Protein AF-A0A0A1VMF7-F1 (afdb_monomer_lite)

Foldseek 3Di:
DDDDDDDDDDDPPPPDPPPDDPDDPPPDPPDDVVVVVLVVLLVLLVVLLVVLLVLLQVLLVVLLVVLLVVLVVVQVVCDPPVPPDFAQQLVVCLVVLCVRPVVVSQVSLVVSLVSVVVSCVVVVVPPPDQRHDDCPLSNCLSVLSGPPGSHPVCSVVSSVSSCCQRPNPPHDSVVRSVVSVVSSVVSSVSVVVD

Sequence (194 aa):
MEILGVSGSLLRGNQQPRSAAPAEPAVEPLLKPERLAYLAFQRTVLDWRDNAHAEILSAMVTLHREFTRYIDYQLDDMGVFSGWFADPADEVLAPEFAQQIQAPMSACLRRQEAALKAIAEKEASGQENLVHFRTVELATGCACLTGLDFKPSAHKAMIEKLHAKLLGTNGIAPDLCNQATHLANQMIQERHAC

pLDDT: mean 84.03, std 18.28, range [35.25, 98.56]

Structure (mmCIF, N/CA/C/O backbone):
data_AF-A0A0A1VMF7-F1
#
_entry.id   AF-A0A0A1VMF7-F1
#
loop_
_atom_site.group_PDB
_atom_site.id
_atom_site.type_symbol
_atom_site.label_atom_id
_atom_site.label_alt_id
_atom_site.label_comp_id
_atom_site.label_asym_id
_atom_site.label_entity_id
_atom_site.label_seq_id
_atom_site.pdbx_PDB_ins_code
_atom_site.Cartn_x
_atom_site.Cartn_y
_atom_site.Cartn_z
_atom_site.occupancy
_atom_site.B_iso_or_equiv
_atom_site.auth_seq_id
_atom_site.auth_comp_id
_atom_site.auth_asym_id
_atom_site.auth_atom_id
_atom_site.pdbx_PDB_model_num
ATOM 1 N N . MET A 1 1 ? 72.901 -6.473 -85.251 1.00 40.09 1 MET A N 1
ATOM 2 C CA . MET A 1 1 ? 71.846 -5.939 -84.368 1.00 40.09 1 MET A CA 1
ATOM 3 C C . MET A 1 1 ? 70.874 -5.187 -85.270 1.00 40.09 1 MET A C 1
ATOM 5 O O . MET A 1 1 ? 71.174 -4.059 -85.620 1.00 40.09 1 MET A O 1
ATOM 9 N N . GLU A 1 2 ? 69.910 -5.827 -85.949 1.00 36.16 2 GLU A N 1
ATOM 10 C CA . GLU A 1 2 ? 68.679 -6.452 -85.396 1.00 36.16 2 GLU A CA 1
ATOM 11 C C . GLU A 1 2 ? 67.966 -5.455 -84.449 1.00 36.16 2 GLU A C 1
ATOM 13 O O . GLU A 1 2 ? 68.596 -5.010 -83.499 1.00 36.16 2 GLU A O 1
ATOM 18 N N . ILE A 1 3 ? 66.715 -4.998 -84.632 1.00 40.19 3 ILE A N 1
ATOM 19 C CA . ILE A 1 3 ? 65.507 -5.608 -85.222 1.00 40.19 3 ILE A CA 1
ATOM 20 C C . ILE A 1 3 ? 64.536 -4.521 -85.762 1.00 40.19 3 ILE A C 1
ATOM 22 O O . ILE A 1 3 ? 64.408 -3.441 -85.189 1.00 40.19 3 ILE A O 1
ATOM 26 N N . LEU A 1 4 ? 63.822 -4.868 -86.842 1.00 40.81 4 LEU A N 1
ATOM 27 C CA . LEU A 1 4 ? 62.606 -4.247 -87.399 1.00 40.81 4 LEU A CA 1
ATOM 28 C C . LEU A 1 4 ? 61.423 -4.221 -86.406 1.00 40.81 4 LEU A C 1
ATOM 30 O O . LEU A 1 4 ? 61.021 -5.265 -85.908 1.00 40.81 4 LEU A O 1
ATOM 34 N N . GLY A 1 5 ? 60.766 -3.073 -86.220 1.00 35.25 5 GLY A N 1
ATOM 35 C CA . GLY A 1 5 ? 59.505 -2.965 -85.469 1.00 35.25 5 GLY A CA 1
ATOM 36 C C . GLY A 1 5 ? 58.337 -2.548 -86.359 1.00 35.25 5 GLY A C 1
ATOM 37 O O . GLY A 1 5 ? 58.067 -1.363 -86.512 1.00 35.25 5 GLY A O 1
ATOM 38 N N . VAL A 1 6 ? 57.683 -3.535 -86.967 1.00 40.38 6 VAL A N 1
ATOM 39 C CA . VAL A 1 6 ? 56.523 -3.441 -87.867 1.00 40.38 6 VAL A CA 1
ATOM 40 C C . VAL A 1 6 ? 55.248 -3.003 -87.131 1.00 40.38 6 VAL A C 1
ATOM 42 O O . VAL A 1 6 ? 54.943 -3.496 -86.047 1.00 40.38 6 VAL A O 1
ATOM 45 N N . SER A 1 7 ? 54.470 -2.130 -87.781 1.00 43.44 7 SER A N 1
ATOM 46 C CA . SER A 1 7 ? 53.063 -1.836 -87.481 1.00 43.44 7 SER A CA 1
ATOM 47 C C . SER A 1 7 ? 52.218 -3.113 -87.422 1.00 43.44 7 SER A C 1
ATOM 49 O O . SER A 1 7 ? 52.063 -3.805 -88.426 1.00 43.44 7 SER A O 1
ATOM 51 N N . GLY A 1 8 ? 51.615 -3.383 -86.264 1.00 39.62 8 GLY A N 1
ATOM 52 C CA . GLY A 1 8 ? 50.655 -4.463 -86.049 1.00 39.62 8 GLY A CA 1
ATOM 53 C C . GLY A 1 8 ? 49.330 -3.909 -85.537 1.00 39.62 8 GLY A C 1
ATOM 54 O O . GLY A 1 8 ? 49.233 -3.424 -84.415 1.00 39.62 8 GLY A O 1
ATOM 55 N N . SER A 1 9 ? 48.330 -3.958 -86.408 1.00 40.28 9 SER A N 1
ATOM 56 C CA . SER A 1 9 ? 46.958 -3.505 -86.212 1.00 40.28 9 SER A CA 1
ATOM 57 C C . SER A 1 9 ? 46.190 -4.336 -85.171 1.00 40.28 9 SER A C 1
ATOM 59 O O . SER A 1 9 ? 46.319 -5.555 -85.121 1.00 40.28 9 SER A O 1
ATOM 61 N N . LEU A 1 10 ? 45.361 -3.637 -84.390 1.00 44.44 10 LEU A N 1
ATOM 62 C CA . LEU A 1 10 ? 44.035 -4.023 -83.885 1.00 44.44 10 LEU A CA 1
ATOM 63 C C . LEU A 1 10 ? 43.750 -5.518 -83.640 1.00 44.44 10 LEU A C 1
ATOM 65 O O . LEU A 1 10 ? 43.286 -6.220 -84.532 1.00 44.44 10 LEU A O 1
ATOM 69 N N . LEU A 1 11 ? 43.762 -5.918 -82.366 1.00 45.31 11 LEU A N 1
ATOM 70 C CA . LEU A 1 11 ? 42.755 -6.840 -81.830 1.00 45.31 11 LEU A CA 1
ATOM 71 C C . LEU A 1 11 ? 42.215 -6.273 -80.515 1.00 45.31 11 LEU A C 1
ATOM 73 O O . LEU A 1 11 ? 42.683 -6.557 -79.415 1.00 45.31 11 LEU A O 1
ATOM 77 N N . ARG A 1 12 ? 41.204 -5.414 -80.672 1.00 41.06 12 ARG A N 1
ATOM 78 C CA . ARG A 1 12 ? 40.280 -4.986 -79.623 1.00 41.06 12 ARG A CA 1
ATOM 79 C C . ARG A 1 12 ? 39.536 -6.237 -79.147 1.00 41.06 12 ARG A C 1
ATOM 81 O O . ARG A 1 12 ? 38.562 -6.655 -79.765 1.00 41.06 12 ARG A O 1
ATOM 88 N N . GLY A 1 13 ? 40.028 -6.858 -78.079 1.00 39.97 13 GLY A N 1
ATOM 89 C CA . GLY A 1 13 ? 39.280 -7.880 -77.360 1.00 39.97 13 GLY A CA 1
ATOM 90 C C . GLY A 1 13 ? 37.973 -7.266 -76.866 1.00 39.97 13 GLY A C 1
ATOM 91 O O . GLY A 1 13 ? 37.990 -6.343 -76.055 1.00 39.97 13 GLY A O 1
ATOM 92 N N . ASN A 1 14 ? 36.851 -7.750 -77.396 1.00 46.00 14 ASN A N 1
ATOM 93 C CA . ASN A 1 14 ? 35.511 -7.468 -76.896 1.00 46.00 14 ASN A CA 1
ATOM 94 C C . ASN A 1 14 ? 35.423 -7.937 -75.433 1.00 46.00 14 ASN A C 1
ATOM 96 O O . ASN A 1 14 ? 35.085 -9.086 -75.158 1.00 46.00 14 ASN A O 1
ATOM 100 N N . GLN A 1 15 ? 35.717 -7.051 -74.481 1.00 45.44 15 GLN A N 1
ATOM 101 C CA . GLN A 1 15 ? 35.205 -7.194 -73.123 1.00 45.44 15 GLN A CA 1
ATOM 102 C C . GLN A 1 15 ? 33.727 -6.823 -73.161 1.00 45.44 15 GLN A C 1
ATOM 104 O O . GLN A 1 15 ? 33.337 -5.662 -73.073 1.00 45.44 15 GLN A O 1
ATOM 109 N N . GLN A 1 16 ? 32.906 -7.849 -73.349 1.00 45.38 16 GLN A N 1
ATOM 110 C CA . GLN A 1 16 ? 31.484 -7.805 -73.050 1.00 45.38 16 GLN A CA 1
ATOM 111 C C . GLN A 1 16 ? 31.330 -7.291 -71.607 1.00 45.38 16 GLN A C 1
ATOM 113 O O . GLN A 1 16 ? 31.970 -7.858 -70.712 1.00 45.38 16 GLN A O 1
ATOM 118 N N . PRO A 1 17 ? 30.541 -6.235 -71.338 1.00 47.72 17 PRO A N 1
ATOM 119 C CA . PRO A 1 17 ? 30.284 -5.835 -69.966 1.00 47.72 17 PRO A CA 1
ATOM 120 C C . PRO A 1 17 ? 29.584 -7.013 -69.292 1.00 47.72 17 PRO A C 1
ATOM 122 O O . PRO A 1 17 ? 28.485 -7.403 -69.690 1.00 47.72 17 PRO A O 1
ATOM 125 N N . ARG A 1 18 ? 30.245 -7.633 -68.306 1.00 48.88 18 ARG A N 1
ATOM 126 C CA . ARG A 1 18 ? 29.572 -8.558 -67.395 1.00 48.88 18 ARG A CA 1
ATOM 127 C C . ARG A 1 18 ? 28.437 -7.759 -66.774 1.00 48.88 18 ARG A C 1
ATOM 129 O O . ARG A 1 18 ? 28.689 -6.836 -66.005 1.00 48.88 18 ARG A O 1
ATOM 136 N N . SER A 1 19 ? 27.213 -8.073 -67.189 1.00 49.56 19 SER A N 1
ATOM 137 C CA . SER A 1 19 ? 26.000 -7.566 -66.567 1.00 49.56 19 SER A CA 1
ATOM 138 C C . SER A 1 19 ? 26.151 -7.803 -65.068 1.00 49.56 19 SER A C 1
ATOM 140 O O . SER A 1 19 ? 26.350 -8.944 -64.644 1.00 49.56 19 SER A O 1
ATOM 142 N N . ALA A 1 20 ? 26.198 -6.718 -64.291 1.00 59.03 20 ALA A N 1
ATOM 143 C CA . ALA A 1 20 ? 26.171 -6.808 -62.844 1.00 59.03 20 ALA A CA 1
ATOM 144 C C . ALA A 1 20 ? 24.922 -7.616 -62.491 1.00 59.03 20 ALA A C 1
ATOM 146 O O . ALA A 1 20 ? 23.820 -7.249 -62.904 1.00 59.03 20 ALA A O 1
ATOM 147 N N . ALA A 1 21 ? 25.109 -8.748 -61.809 1.00 59.25 21 ALA A N 1
ATOM 148 C CA . ALA A 1 21 ? 23.990 -9.512 -61.286 1.00 59.25 21 ALA A CA 1
ATOM 149 C C . ALA A 1 21 ? 23.069 -8.542 -60.525 1.00 59.25 21 ALA A C 1
ATOM 151 O O . ALA A 1 21 ? 23.594 -7.665 -59.826 1.00 59.25 21 ALA A O 1
ATOM 152 N N . PRO A 1 22 ? 21.737 -8.633 -60.688 1.00 54.62 22 PRO A N 1
ATOM 153 C CA . PRO A 1 22 ? 20.831 -7.788 -59.929 1.00 54.62 22 PRO A CA 1
ATOM 154 C C . PRO A 1 22 ? 21.169 -7.983 -58.454 1.00 54.62 22 PRO A C 1
ATOM 156 O O . PRO A 1 22 ? 21.178 -9.115 -57.973 1.00 54.62 22 PRO A O 1
ATOM 159 N N . ALA A 1 23 ? 21.540 -6.893 -57.778 1.00 66.06 23 ALA A N 1
ATOM 160 C CA . ALA A 1 23 ? 21.779 -6.922 -56.346 1.00 66.06 23 ALA A CA 1
ATOM 161 C C . ALA A 1 23 ? 20.522 -7.514 -55.705 1.00 66.06 23 ALA A C 1
ATOM 163 O O . ALA A 1 23 ? 19.430 -6.971 -55.898 1.00 66.06 23 ALA A O 1
ATOM 164 N N . GLU A 1 24 ? 20.661 -8.655 -55.025 1.00 64.62 24 GLU A N 1
ATOM 165 C CA . GLU A 1 24 ? 19.562 -9.203 -54.238 1.00 64.62 24 GLU A CA 1
ATOM 166 C C . GLU A 1 24 ? 19.040 -8.077 -53.336 1.00 64.62 24 GLU A C 1
ATOM 168 O O . GLU A 1 24 ? 19.853 -7.362 -52.733 1.00 64.62 24 GLU A O 1
ATOM 173 N N . PRO A 1 25 ? 17.715 -7.846 -53.282 1.00 66.00 25 PRO A N 1
ATOM 174 C CA . PRO A 1 25 ? 17.177 -6.821 -52.408 1.00 66.00 25 PRO A CA 1
ATOM 175 C C . PRO A 1 25 ? 17.639 -7.150 -50.993 1.00 66.00 25 PRO A C 1
ATOM 177 O O . PRO A 1 25 ? 17.453 -8.274 -50.526 1.00 66.00 25 PRO A O 1
ATOM 180 N N . ALA A 1 26 ? 18.288 -6.183 -50.341 1.00 66.19 26 ALA A N 1
ATOM 181 C CA . ALA A 1 26 ? 18.736 -6.337 -48.968 1.00 66.19 26 ALA A CA 1
ATOM 182 C C . ALA A 1 26 ? 17.547 -6.827 -48.133 1.00 66.19 26 ALA A C 1
ATOM 184 O O . ALA A 1 26 ? 16.523 -6.148 -48.047 1.00 66.19 26 ALA A O 1
ATOM 185 N N . VAL A 1 27 ? 17.662 -8.037 -47.584 1.00 72.38 27 VAL A N 1
ATOM 186 C CA . VAL A 1 27 ? 16.613 -8.624 -46.753 1.00 72.38 27 VAL A CA 1
ATOM 187 C C . VAL A 1 27 ? 16.500 -7.746 -45.516 1.00 72.38 27 VAL A C 1
ATOM 189 O O . VAL A 1 27 ? 17.436 -7.682 -44.716 1.00 72.38 27 VAL A O 1
ATOM 192 N N . GLU A 1 28 ? 15.381 -7.032 -45.375 1.00 65.69 28 GLU A N 1
ATOM 193 C CA . GLU A 1 28 ? 15.119 -6.276 -44.155 1.00 65.69 28 GLU A CA 1
ATOM 194 C C . GLU A 1 28 ? 15.204 -7.236 -42.958 1.00 65.69 28 GLU A C 1
ATOM 196 O O . GLU A 1 28 ? 14.586 -8.308 -42.982 1.00 65.69 28 GLU A O 1
ATOM 201 N N . PRO A 1 29 ? 15.962 -6.887 -41.904 1.00 67.38 29 PRO A N 1
ATOM 202 C CA . PRO A 1 29 ? 16.006 -7.710 -40.712 1.00 67.38 29 PRO A CA 1
ATOM 203 C C . PRO A 1 29 ? 14.587 -7.859 -40.154 1.00 67.38 29 PRO A C 1
ATOM 205 O O . PRO A 1 29 ? 13.940 -6.872 -39.804 1.00 67.38 29 PRO A O 1
ATOM 208 N N . LEU A 1 30 ? 14.122 -9.107 -40.026 1.00 67.75 30 LEU A N 1
ATOM 209 C CA . LEU A 1 30 ? 12.803 -9.455 -39.475 1.00 67.75 30 LEU A CA 1
ATOM 210 C C . LEU A 1 30 ? 12.563 -8.862 -38.071 1.00 67.75 30 LEU A C 1
ATOM 212 O O . LEU A 1 30 ? 11.419 -8.681 -37.656 1.00 67.75 30 LEU A O 1
ATOM 216 N N . LEU A 1 31 ? 13.638 -8.545 -37.340 1.00 72.38 31 LEU A N 1
ATOM 217 C CA . LEU A 1 31 ? 13.607 -7.917 -36.024 1.00 72.38 31 LEU A CA 1
ATOM 218 C C . LEU A 1 31 ? 14.506 -6.680 -36.005 1.00 72.38 31 LEU A C 1
ATOM 220 O O . LEU A 1 31 ? 15.727 -6.776 -36.113 1.00 72.38 31 LEU A O 1
ATOM 224 N N . LYS A 1 32 ? 13.887 -5.511 -35.821 1.00 82.81 32 LYS A N 1
ATOM 225 C CA . LYS A 1 32 ? 14.593 -4.241 -35.618 1.00 82.81 32 LYS A CA 1
ATOM 226 C C . LYS A 1 32 ? 15.136 -4.193 -34.178 1.00 82.81 32 LYS A C 1
ATOM 228 O O . LYS A 1 32 ? 14.334 -4.364 -33.256 1.00 82.81 32 LYS A O 1
ATOM 233 N N . PRO A 1 33 ? 16.442 -3.946 -33.952 1.00 83.56 33 PRO A N 1
ATOM 234 C CA . PRO A 1 33 ? 17.034 -3.884 -32.609 1.00 83.56 33 PRO A CA 1
ATOM 235 C C . PRO A 1 33 ? 16.310 -2.929 -31.650 1.00 83.56 33 PRO A C 1
ATOM 237 O O . PRO A 1 33 ? 16.113 -3.253 -30.484 1.00 83.56 33 PRO A O 1
ATOM 240 N N . GLU A 1 34 ? 15.825 -1.798 -32.160 1.00 83.56 34 GLU A N 1
ATOM 241 C CA . GLU A 1 34 ? 15.050 -0.805 -31.403 1.00 83.56 34 GLU A CA 1
ATOM 242 C C . GLU A 1 34 ? 13.751 -1.388 -30.830 1.00 83.56 34 GLU A C 1
ATOM 244 O O . GLU A 1 34 ? 13.398 -1.145 -29.678 1.00 83.56 34 GLU A O 1
ATOM 249 N N . ARG A 1 35 ? 13.067 -2.242 -31.602 1.00 85.44 35 ARG A N 1
ATOM 250 C CA . ARG A 1 35 ? 11.848 -2.922 -31.152 1.00 85.44 35 ARG A CA 1
ATOM 251 C C . ARG A 1 35 ? 12.150 -3.927 -30.044 1.00 85.44 35 ARG A C 1
ATOM 253 O O . ARG A 1 35 ? 11.350 -4.075 -29.126 1.00 85.44 35 ARG A O 1
ATOM 260 N N . LEU A 1 36 ? 13.290 -4.615 -30.120 1.00 87.81 36 LEU A N 1
ATOM 261 C CA . LEU A 1 36 ? 13.727 -5.534 -29.066 1.00 87.81 36 LEU A CA 1
ATOM 262 C C . LEU A 1 36 ? 14.082 -4.779 -27.779 1.00 87.81 36 LEU A C 1
ATOM 264 O O . LEU A 1 36 ? 13.696 -5.225 -26.702 1.00 87.81 36 LEU A O 1
ATOM 268 N N . ALA A 1 37 ? 14.746 -3.626 -27.890 1.00 87.88 37 ALA A N 1
ATOM 269 C CA . ALA A 1 37 ? 15.049 -2.763 -26.749 1.00 87.88 37 ALA A CA 1
ATOM 270 C C . ALA A 1 37 ? 13.768 -2.250 -26.070 1.00 87.88 37 ALA A C 1
ATOM 272 O O . ALA A 1 37 ? 13.624 -2.378 -24.857 1.00 87.88 37 ALA A O 1
ATOM 273 N N . TYR A 1 38 ? 12.794 -1.772 -26.853 1.00 88.81 38 TYR A N 1
ATOM 274 C CA . TYR A 1 38 ? 11.495 -1.345 -26.329 1.00 88.81 38 TYR A CA 1
ATOM 275 C C . TYR A 1 38 ? 10.751 -2.477 -25.603 1.00 88.81 38 TYR A C 1
ATOM 277 O O . TYR A 1 38 ? 10.237 -2.277 -24.505 1.00 88.81 38 TYR A O 1
ATOM 285 N N . LEU A 1 39 ? 10.720 -3.686 -26.174 1.00 91.62 39 LEU A N 1
ATOM 286 C CA . LEU A 1 39 ? 10.077 -4.839 -25.533 1.00 91.62 39 LEU A CA 1
ATOM 287 C C . LEU A 1 39 ? 10.787 -5.258 -24.236 1.00 91.62 39 LEU A C 1
ATOM 289 O O . LEU A 1 39 ? 10.123 -5.620 -23.265 1.00 91.62 39 LEU A O 1
ATOM 293 N N . ALA A 1 40 ? 12.121 -5.203 -24.199 1.00 91.75 40 ALA A N 1
ATOM 294 C CA . ALA A 1 40 ? 12.897 -5.493 -22.994 1.00 91.75 40 ALA A CA 1
ATOM 295 C C . ALA A 1 40 ? 12.631 -4.461 -21.885 1.00 91.75 40 ALA A C 1
ATOM 297 O O . ALA A 1 40 ? 12.447 -4.831 -20.721 1.00 91.75 40 ALA A O 1
ATOM 298 N N . PHE A 1 41 ? 12.539 -3.183 -22.255 1.00 91.88 41 PHE A N 1
ATOM 299 C CA . PHE A 1 41 ? 12.112 -2.119 -21.357 1.00 91.88 41 PHE A CA 1
ATOM 300 C C . PHE A 1 41 ? 10.703 -2.380 -20.820 1.00 91.88 41 PHE A C 1
ATOM 302 O O . PHE A 1 41 ? 10.525 -2.479 -19.609 1.00 91.88 41 PHE A O 1
ATOM 309 N N . GLN A 1 42 ? 9.721 -2.580 -21.706 1.00 94.31 42 GLN A N 1
ATOM 310 C CA . GLN A 1 42 ? 8.332 -2.834 -21.324 1.00 94.31 42 GLN A CA 1
ATOM 311 C C . GLN A 1 42 ? 8.230 -3.998 -20.337 1.00 94.31 42 GLN A C 1
ATOM 313 O O . GLN A 1 42 ? 7.537 -3.894 -19.328 1.00 94.31 42 GLN A O 1
ATOM 318 N N . ARG A 1 43 ? 8.958 -5.089 -20.593 1.00 95.88 43 ARG A N 1
ATOM 319 C CA . ARG A 1 43 ? 9.020 -6.223 -19.673 1.00 95.88 43 ARG A CA 1
ATOM 320 C C . ARG A 1 43 ? 9.559 -5.822 -18.302 1.00 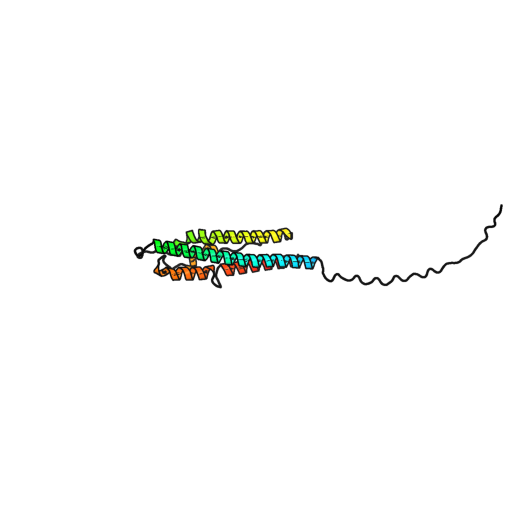95.88 43 ARG A C 1
ATOM 322 O O . ARG A 1 43 ? 8.941 -6.162 -17.306 1.00 95.88 43 ARG A O 1
ATOM 329 N N . THR A 1 44 ? 10.654 -5.070 -18.254 1.00 95.81 44 THR A N 1
ATOM 330 C CA . THR A 1 44 ? 11.254 -4.607 -16.992 1.00 95.81 44 THR A CA 1
ATOM 331 C C . THR A 1 44 ? 10.265 -3.773 -16.169 1.00 95.81 44 THR A C 1
ATOM 333 O O . THR A 1 44 ? 10.166 -3.946 -14.957 1.00 95.81 44 THR A O 1
ATOM 336 N N . VAL A 1 45 ? 9.487 -2.904 -16.822 1.00 95.38 45 VAL A N 1
ATOM 337 C CA . VAL A 1 45 ? 8.453 -2.094 -16.157 1.00 95.38 45 VAL A CA 1
ATOM 338 C C . VAL A 1 45 ? 7.295 -2.950 -15.640 1.00 95.38 45 VAL A C 1
ATOM 340 O O . VAL A 1 45 ? 6.803 -2.728 -14.534 1.00 95.38 45 VAL A O 1
ATOM 343 N N . LEU A 1 46 ? 6.851 -3.938 -16.420 1.00 97.31 46 LEU A N 1
ATOM 344 C CA . LEU A 1 46 ? 5.781 -4.849 -16.007 1.00 97.31 46 LEU A CA 1
ATOM 345 C C . LEU A 1 46 ? 6.222 -5.767 -14.859 1.00 97.31 46 LEU A C 1
ATOM 347 O O . LEU A 1 46 ? 5.464 -5.938 -13.909 1.00 97.31 46 LEU A O 1
ATOM 351 N N . ASP A 1 47 ? 7.455 -6.273 -14.899 1.00 98.19 47 ASP A N 1
ATOM 352 C CA . ASP A 1 47 ? 8.040 -7.063 -13.812 1.00 98.19 47 ASP A CA 1
ATOM 353 C C . ASP A 1 47 ? 8.120 -6.224 -12.519 1.00 98.19 47 ASP A C 1
ATOM 355 O O . ASP A 1 47 ? 7.783 -6.707 -11.435 1.00 98.19 47 ASP A O 1
ATOM 359 N N . TRP A 1 48 ? 8.487 -4.937 -12.621 1.00 97.88 48 TRP A N 1
ATOM 360 C CA . TRP A 1 48 ? 8.425 -4.007 -11.487 1.00 97.88 48 TRP A CA 1
ATOM 361 C C . TRP A 1 48 ? 7.001 -3.843 -10.946 1.00 97.88 48 TRP A C 1
ATOM 363 O O . TRP A 1 48 ? 6.812 -3.908 -9.732 1.00 97.88 48 TRP A O 1
ATOM 373 N N . ARG A 1 49 ? 5.997 -3.655 -11.813 1.00 98.00 49 ARG A N 1
ATOM 374 C CA . ARG A 1 49 ? 4.592 -3.492 -11.399 1.00 98.00 49 ARG A CA 1
ATOM 375 C C . ARG A 1 49 ? 4.116 -4.702 -10.603 1.00 98.00 49 ARG A C 1
ATOM 377 O O . ARG A 1 49 ? 3.511 -4.537 -9.546 1.00 98.00 49 ARG A O 1
ATOM 384 N N . ASP A 1 50 ? 4.391 -5.898 -11.109 1.00 98.50 50 ASP A N 1
ATOM 385 C CA . ASP A 1 50 ? 3.949 -7.143 -10.483 1.00 98.50 50 ASP A CA 1
ATOM 386 C C . ASP A 1 50 ? 4.630 -7.334 -9.119 1.00 98.50 50 ASP A C 1
ATOM 388 O O . ASP A 1 50 ? 3.978 -7.697 -8.136 1.00 98.50 50 ASP A O 1
ATOM 392 N N . ASN A 1 51 ? 5.917 -6.984 -9.018 1.00 98.31 51 ASN A N 1
ATOM 393 C CA . ASN A 1 51 ? 6.623 -6.950 -7.741 1.00 98.31 51 ASN A CA 1
ATOM 394 C C . ASN A 1 51 ? 6.047 -5.897 -6.779 1.00 98.31 51 ASN A C 1
ATOM 396 O O . ASN A 1 51 ? 5.863 -6.177 -5.596 1.00 98.31 51 ASN A O 1
ATOM 400 N N . ALA A 1 52 ? 5.718 -4.700 -7.271 1.00 98.25 52 ALA A N 1
ATOM 401 C CA . ALA A 1 52 ? 5.102 -3.652 -6.466 1.00 98.25 52 ALA A CA 1
ATOM 402 C C . ALA A 1 52 ? 3.737 -4.096 -5.918 1.00 98.25 52 ALA A C 1
ATOM 404 O O . ALA A 1 52 ? 3.470 -3.889 -4.738 1.00 98.25 52 ALA A O 1
ATOM 405 N N . HIS A 1 53 ? 2.899 -4.758 -6.725 1.00 98.56 53 HIS A N 1
ATOM 406 C CA . HIS A 1 53 ? 1.624 -5.329 -6.266 1.00 98.56 53 HIS A CA 1
ATOM 407 C C . HIS A 1 53 ? 1.836 -6.337 -5.140 1.00 98.56 53 HIS A C 1
ATOM 409 O O . HIS A 1 53 ? 1.192 -6.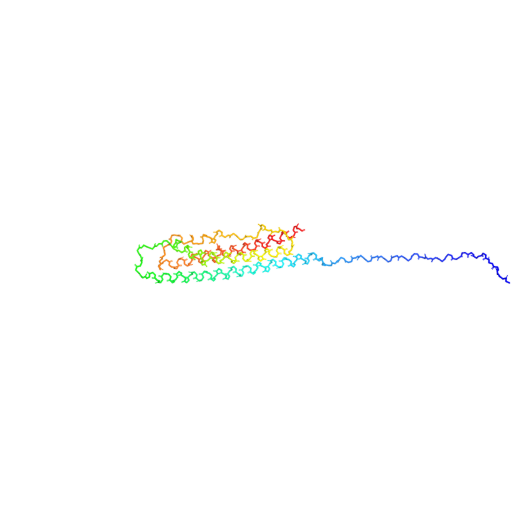237 -4.093 1.00 98.56 53 HIS A O 1
ATOM 415 N N . ALA A 1 54 ? 2.760 -7.281 -5.333 1.00 98.50 54 ALA A N 1
ATOM 416 C CA . ALA A 1 54 ? 3.066 -8.299 -4.336 1.00 98.50 54 ALA A CA 1
ATOM 417 C C . ALA A 1 54 ? 3.555 -7.680 -3.015 1.00 98.50 54 ALA A C 1
ATOM 419 O O . ALA A 1 54 ? 3.040 -8.018 -1.948 1.00 98.50 54 ALA A O 1
ATOM 420 N N . GLU A 1 55 ? 4.499 -6.738 -3.080 1.00 98.38 55 GLU A N 1
ATOM 421 C CA . GLU A 1 55 ? 5.049 -6.045 -1.910 1.00 98.38 55 GLU A CA 1
ATOM 422 C C . GLU A 1 55 ? 3.997 -5.192 -1.190 1.00 98.38 55 GLU A C 1
ATOM 424 O O . GLU A 1 55 ? 3.910 -5.242 0.036 1.00 98.38 55 GLU A O 1
ATOM 429 N N . ILE A 1 56 ? 3.170 -4.438 -1.924 1.00 98.44 56 ILE A N 1
ATOM 430 C CA . ILE A 1 56 ? 2.109 -3.601 -1.345 1.00 98.44 56 ILE A CA 1
ATOM 431 C C . ILE A 1 56 ? 1.088 -4.464 -0.602 1.00 98.44 56 ILE A C 1
ATOM 433 O O . ILE A 1 56 ? 0.764 -4.176 0.552 1.00 98.44 56 ILE A O 1
ATOM 437 N N . LEU A 1 57 ? 0.596 -5.532 -1.237 1.00 98.25 57 LEU A N 1
ATOM 438 C CA . LEU A 1 57 ? -0.394 -6.419 -0.629 1.00 98.25 57 LEU A CA 1
ATOM 439 C C . LEU A 1 57 ? 0.188 -7.159 0.576 1.00 98.25 57 LEU A C 1
ATOM 441 O O . LEU A 1 57 ? -0.425 -7.172 1.642 1.00 98.25 57 LEU A O 1
ATOM 445 N N . SER A 1 58 ? 1.385 -7.731 0.432 1.00 98.31 58 SER A N 1
ATOM 446 C CA . SER A 1 58 ? 2.068 -8.446 1.513 1.00 98.31 58 SER A CA 1
ATOM 447 C C . SER A 1 58 ? 2.330 -7.539 2.719 1.00 98.31 58 SER A C 1
ATOM 449 O O . SER A 1 58 ? 2.024 -7.907 3.861 1.00 98.31 58 SER A O 1
ATOM 451 N N . ALA A 1 59 ? 2.824 -6.320 2.471 1.00 98.19 59 ALA A N 1
ATOM 452 C CA . ALA A 1 59 ? 3.037 -5.326 3.511 1.00 98.19 59 ALA A CA 1
ATOM 453 C C . ALA A 1 59 ? 1.715 -4.971 4.194 1.00 98.19 59 ALA A C 1
ATOM 455 O O . ALA A 1 59 ? 1.610 -5.129 5.406 1.00 98.19 59 ALA A O 1
ATOM 456 N N . MET A 1 60 ? 0.681 -4.575 3.446 1.00 98.25 60 MET A N 1
ATOM 457 C CA . MET A 1 60 ? -0.583 -4.152 4.052 1.00 98.25 60 MET A CA 1
ATOM 458 C C . MET A 1 60 ? -1.250 -5.270 4.863 1.00 98.25 60 MET A C 1
ATOM 460 O O . MET A 1 60 ? -1.751 -5.011 5.954 1.00 98.25 60 MET A O 1
ATOM 464 N N . VAL A 1 61 ? -1.222 -6.519 4.383 1.00 98.38 61 VAL A N 1
ATOM 465 C CA . VAL A 1 61 ? -1.747 -7.677 5.130 1.00 98.38 61 VAL A CA 1
ATOM 466 C C . VAL A 1 61 ? -0.998 -7.865 6.447 1.00 98.38 61 VAL A C 1
ATOM 468 O O . VAL A 1 61 ? -1.623 -8.070 7.490 1.00 98.38 61 VAL A O 1
ATOM 471 N N . THR A 1 62 ? 0.332 -7.771 6.412 1.00 98.38 62 THR A N 1
ATOM 472 C CA . THR A 1 62 ? 1.169 -7.885 7.611 1.00 98.38 62 THR A CA 1
ATOM 473 C C . THR A 1 62 ? 0.851 -6.761 8.592 1.00 98.38 62 THR A C 1
ATOM 475 O O . THR A 1 62 ? 0.533 -7.042 9.744 1.00 98.38 62 THR A O 1
ATOM 478 N N . LEU A 1 63 ? 0.860 -5.508 8.135 1.00 98.12 63 LEU A N 1
ATOM 479 C CA . LEU A 1 63 ? 0.615 -4.337 8.978 1.00 98.12 63 LEU A CA 1
ATOM 480 C C . LEU A 1 63 ? -0.798 -4.353 9.576 1.00 98.12 63 LEU A C 1
ATOM 482 O O . LEU A 1 63 ? -0.949 -4.131 10.772 1.00 98.12 63 LEU A O 1
ATOM 486 N N . HIS A 1 64 ? -1.824 -4.703 8.792 1.00 97.94 64 HIS A N 1
ATOM 487 C CA . HIS A 1 64 ? -3.194 -4.872 9.289 1.00 97.94 64 HIS A CA 1
ATOM 488 C C . HIS A 1 64 ? -3.270 -5.923 10.403 1.00 97.94 64 HIS A C 1
ATOM 490 O O . HIS A 1 64 ? -3.929 -5.707 11.420 1.00 97.94 64 HIS A O 1
ATOM 496 N N . ARG A 1 65 ? -2.591 -7.064 10.231 1.00 98.12 65 ARG A N 1
ATOM 497 C CA . ARG A 1 65 ? -2.568 -8.130 11.237 1.00 98.12 65 ARG A CA 1
ATOM 498 C C . ARG A 1 65 ? -1.868 -7.685 12.519 1.00 98.12 65 ARG A C 1
ATOM 500 O O . ARG A 1 65 ? -2.391 -7.947 13.596 1.00 98.12 65 ARG A O 1
ATOM 507 N N . GLU A 1 66 ? -0.706 -7.042 12.418 1.00 97.62 66 GLU A N 1
ATOM 508 C CA . GLU A 1 66 ? 0.007 -6.551 13.605 1.00 97.62 66 GLU A CA 1
ATOM 509 C C . GLU A 1 66 ? -0.795 -5.459 14.325 1.00 97.62 66 GLU A C 1
ATOM 511 O O . GLU A 1 66 ? -0.926 -5.500 15.545 1.00 97.62 66 GLU A O 1
ATOM 516 N N . PHE A 1 67 ? -1.434 -4.555 13.580 1.00 97.56 67 PHE A N 1
ATOM 517 C CA . PHE A 1 67 ? -2.273 -3.511 14.165 1.00 97.56 67 PHE A CA 1
ATOM 518 C C . PHE A 1 67 ? -3.544 -4.068 14.822 1.00 97.56 67 PHE A C 1
ATOM 520 O O . PHE A 1 67 ? -3.944 -3.611 15.888 1.00 97.56 67 PHE A O 1
ATOM 527 N N . THR A 1 68 ? -4.145 -5.110 14.238 1.00 97.31 68 THR A N 1
ATOM 528 C CA . THR A 1 68 ? -5.263 -5.841 14.862 1.00 97.31 68 THR A CA 1
ATOM 529 C C . THR A 1 68 ? -4.839 -6.431 16.206 1.00 97.31 68 THR A C 1
ATOM 531 O O . THR A 1 68 ? -5.525 -6.224 17.199 1.00 97.31 68 THR A O 1
ATOM 534 N N . ARG A 1 69 ? -3.668 -7.081 16.273 1.00 96.88 69 ARG A N 1
ATOM 535 C CA . ARG A 1 69 ? -3.136 -7.615 17.540 1.00 96.88 69 ARG A CA 1
ATOM 536 C C . ARG A 1 69 ? -2.861 -6.524 18.569 1.00 96.88 69 ARG A C 1
ATOM 538 O O . ARG A 1 69 ? -3.058 -6.754 19.756 1.00 96.88 69 ARG A O 1
ATOM 545 N N . TYR A 1 70 ? -2.386 -5.360 18.128 1.00 95.56 70 TYR A N 1
ATOM 546 C CA . TYR A 1 70 ? -2.218 -4.208 19.008 1.00 95.56 70 TYR A CA 1
ATOM 547 C C . TYR A 1 70 ? -3.564 -3.778 19.607 1.00 95.56 70 TYR A C 1
ATOM 549 O O . TYR A 1 70 ? -3.652 -3.609 20.819 1.00 95.56 70 TYR A O 1
ATOM 557 N N . ILE A 1 71 ? -4.618 -3.675 18.792 1.00 94.88 71 ILE A N 1
ATOM 558 C CA . ILE A 1 71 ? -5.970 -3.358 19.270 1.00 94.88 71 ILE A CA 1
ATOM 559 C C . ILE A 1 71 ? -6.459 -4.418 20.264 1.00 94.88 71 ILE A C 1
ATOM 561 O O . ILE A 1 71 ? -6.957 -4.049 21.324 1.00 94.88 71 ILE A O 1
ATOM 565 N N . ASP A 1 72 ? -6.288 -5.707 19.952 1.00 94.19 72 ASP A N 1
ATOM 566 C CA . ASP A 1 72 ? -6.658 -6.815 20.846 1.00 94.19 72 ASP A CA 1
ATOM 567 C C . ASP A 1 72 ? -5.990 -6.650 22.221 1.00 94.19 72 ASP A C 1
ATOM 569 O O . ASP A 1 72 ? -6.665 -6.627 23.247 1.00 94.19 72 ASP A O 1
ATOM 573 N N . TYR A 1 73 ? -4.671 -6.436 22.229 1.00 92.94 73 TYR A N 1
ATOM 574 C CA . TYR A 1 73 ? -3.888 -6.241 23.449 1.00 92.94 73 TYR A CA 1
ATOM 575 C C . TYR A 1 73 ? -4.358 -5.030 24.268 1.00 92.94 73 TYR A C 1
ATOM 577 O O . TYR A 1 73 ? -4.512 -5.130 25.482 1.00 92.94 73 TYR A O 1
ATOM 585 N N . GLN A 1 74 ? -4.603 -3.890 23.615 1.00 91.50 74 GLN A N 1
ATOM 586 C CA . GLN A 1 74 ? -5.054 -2.674 24.298 1.00 91.50 74 GLN A CA 1
ATOM 587 C C . GLN A 1 74 ? -6.454 -2.835 24.900 1.00 91.50 74 GLN A C 1
ATOM 589 O O . GLN A 1 74 ? -6.726 -2.350 25.996 1.00 91.50 74 GLN A O 1
ATOM 594 N N . LEU A 1 75 ? -7.355 -3.527 24.201 1.00 90.75 75 LEU A N 1
ATOM 595 C CA . LEU A 1 75 ? -8.703 -3.780 24.705 1.00 90.75 75 LEU A CA 1
ATOM 596 C C . LEU A 1 75 ? -8.711 -4.761 25.879 1.00 90.75 75 LEU A C 1
ATOM 598 O O . LEU A 1 75 ? -9.512 -4.579 26.798 1.00 90.75 75 LEU A O 1
ATOM 602 N N . ASP A 1 76 ? -7.827 -5.759 25.865 1.00 87.81 76 ASP A N 1
ATOM 603 C CA . ASP A 1 76 ? -7.655 -6.699 26.974 1.00 87.81 76 ASP A CA 1
ATOM 604 C C . ASP A 1 76 ? -7.086 -6.003 28.226 1.00 87.81 76 ASP A C 1
ATOM 606 O O . ASP A 1 76 ? -7.549 -6.268 29.340 1.00 87.81 76 ASP A O 1
ATOM 610 N N . ASP A 1 77 ? -6.136 -5.072 28.058 1.00 83.88 77 ASP A N 1
ATOM 611 C CA . ASP A 1 77 ? -5.505 -4.327 29.162 1.00 83.88 77 ASP A CA 1
ATOM 612 C C . ASP A 1 77 ? -6.465 -3.334 29.844 1.00 83.88 77 ASP A C 1
ATOM 614 O O . ASP A 1 77 ? -6.428 -3.151 31.062 1.00 83.88 77 ASP A O 1
ATOM 618 N N . MET A 1 78 ? -7.411 -2.754 29.095 1.00 74.94 78 MET A N 1
ATOM 619 C CA . MET A 1 78 ? -8.420 -1.832 29.640 1.00 74.94 78 MET A CA 1
ATOM 620 C C . MET A 1 78 ? -9.407 -2.478 30.632 1.00 74.94 78 MET A C 1
ATOM 622 O O . MET A 1 78 ? -10.138 -1.757 31.324 1.00 74.94 78 MET A O 1
ATOM 626 N N . GLY A 1 79 ? -9.434 -3.811 30.734 1.00 60.34 79 GLY A N 1
ATOM 627 C CA . GLY A 1 79 ? -10.250 -4.556 31.690 1.00 60.34 79 GLY A CA 1
ATOM 628 C C . GLY A 1 79 ? -11.768 -4.340 31.556 1.00 60.34 79 GLY A C 1
ATOM 629 O O . GLY A 1 79 ? -12.276 -3.597 30.721 1.00 60.34 79 GLY A O 1
ATOM 630 N N . VAL A 1 80 ? -12.543 -5.006 32.419 1.00 56.62 80 VAL A N 1
ATOM 631 C CA . VAL A 1 80 ? -14.024 -5.014 32.359 1.00 56.62 80 VAL A CA 1
ATOM 632 C C . VAL A 1 80 ? -14.657 -3.716 32.913 1.00 56.62 80 VAL A C 1
ATOM 634 O O . VAL A 1 80 ? -15.856 -3.493 32.764 1.00 56.62 80 VAL A O 1
ATOM 637 N N . PHE A 1 81 ? -13.871 -2.844 33.559 1.00 52.81 81 PHE A N 1
ATOM 638 C CA . PHE A 1 81 ? -14.374 -1.737 34.391 1.00 52.81 81 PHE A CA 1
ATOM 639 C C . PHE A 1 81 ? -14.261 -0.327 33.775 1.00 52.81 81 PHE A C 1
ATOM 641 O O . PHE A 1 81 ? -14.733 0.628 34.386 1.00 52.81 81 PHE A O 1
ATOM 648 N N . SER A 1 82 ? -13.714 -0.169 32.567 1.00 56.47 82 SER A N 1
ATOM 649 C CA . SER A 1 82 ? -13.532 1.134 31.888 1.00 56.47 82 SER A CA 1
ATOM 650 C C . SER A 1 82 ? -14.786 1.675 31.168 1.00 56.47 82 SER A C 1
ATOM 652 O O . SER A 1 82 ? -14.789 2.781 30.635 1.00 56.47 82 SER A O 1
ATOM 654 N N . GLY A 1 83 ? -15.890 0.922 31.162 1.00 54.50 83 GLY A N 1
ATOM 655 C CA . GLY A 1 83 ? -16.991 1.064 30.199 1.00 54.50 83 GLY A CA 1
ATOM 656 C C . GLY A 1 83 ? -17.950 2.259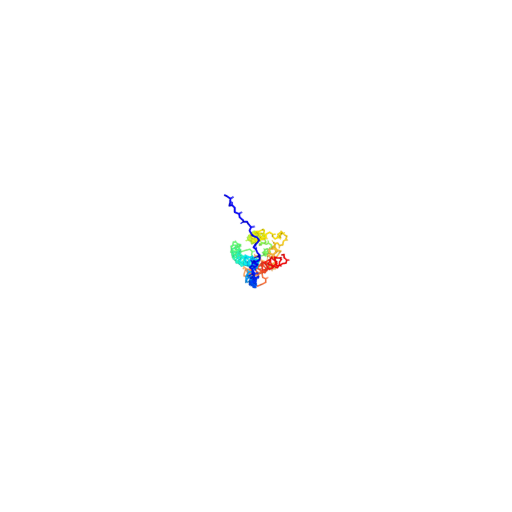 30.313 1.00 54.50 83 GLY A C 1
ATOM 657 O O . GLY A 1 83 ? -19.056 2.143 29.790 1.00 54.50 83 GLY A O 1
ATOM 658 N N . TRP A 1 84 ? -17.619 3.360 30.999 1.00 54.88 84 TRP A N 1
ATOM 659 C CA . TRP A 1 84 ? -18.563 4.486 31.169 1.00 54.88 84 TRP A CA 1
ATOM 660 C C . TRP A 1 84 ? -18.252 5.707 30.289 1.00 54.88 84 TRP A C 1
ATOM 662 O O . TRP A 1 84 ? -19.188 6.392 29.888 1.00 54.88 84 TRP A O 1
ATOM 672 N N . PHE A 1 85 ? -16.988 5.934 29.913 1.00 59.69 85 PHE A N 1
ATOM 673 C CA . PHE A 1 85 ? -16.575 7.000 28.988 1.00 59.69 85 PHE A CA 1
ATOM 674 C C . PHE A 1 85 ? -15.383 6.507 28.165 1.00 59.69 85 PHE A C 1
ATOM 676 O O . PHE A 1 85 ? -14.236 6.737 28.530 1.00 59.69 85 PHE A O 1
ATOM 683 N N . ALA A 1 86 ? -15.662 5.738 27.113 1.00 77.75 86 ALA A N 1
ATOM 684 C CA . ALA A 1 86 ? -14.624 5.302 26.187 1.00 77.75 86 ALA A CA 1
ATOM 685 C C . ALA A 1 86 ? -14.354 6.423 25.180 1.00 77.75 86 ALA A C 1
ATOM 687 O O . ALA A 1 86 ? -15.295 6.957 24.590 1.00 77.75 86 ALA A O 1
ATOM 688 N N . ASP A 1 87 ? -13.081 6.765 25.007 1.00 88.12 87 ASP A N 1
ATOM 689 C CA . ASP A 1 87 ? -12.653 7.765 24.035 1.00 88.12 87 ASP A CA 1
ATOM 690 C C . ASP A 1 87 ? -12.943 7.290 22.594 1.00 88.12 87 ASP A C 1
ATOM 692 O O . ASP A 1 87 ? -13.031 6.077 22.340 1.00 88.12 87 ASP A O 1
ATOM 696 N N . PRO A 1 88 ? -13.102 8.214 21.627 1.00 93.06 88 PRO A N 1
ATOM 697 C CA . PRO A 1 88 ? -13.316 7.860 20.228 1.00 93.06 88 PRO A CA 1
ATOM 698 C C . PRO A 1 88 ? -12.174 6.997 19.674 1.00 93.06 88 PRO A C 1
ATOM 700 O O . PRO A 1 88 ? -10.994 7.307 19.839 1.00 93.06 88 PRO A O 1
ATOM 703 N N . ALA A 1 89 ? -12.515 5.908 18.986 1.00 92.69 89 ALA A N 1
ATOM 704 C CA . ALA A 1 89 ? -11.536 4.945 18.486 1.00 92.69 89 ALA A CA 1
ATOM 705 C C . ALA A 1 89 ? -10.582 5.536 17.444 1.00 92.69 89 ALA A C 1
ATOM 707 O O . ALA A 1 89 ? -9.417 5.153 17.399 1.00 92.69 89 ALA A O 1
ATOM 708 N N . ASP A 1 90 ? -11.055 6.455 16.605 1.00 93.06 90 ASP A N 1
ATOM 709 C CA . ASP A 1 90 ? -10.223 7.152 15.629 1.00 93.06 90 ASP A CA 1
ATOM 710 C C . ASP A 1 90 ? -9.198 8.076 16.288 1.00 93.06 90 ASP A C 1
ATOM 712 O O . ASP A 1 90 ? -8.071 8.146 15.806 1.00 93.06 90 ASP A O 1
ATOM 716 N N . GLU A 1 91 ? -9.548 8.726 17.398 1.00 93.19 91 GLU A N 1
ATOM 717 C CA . GLU A 1 91 ? -8.620 9.566 18.161 1.00 93.19 91 GLU A CA 1
ATOM 718 C C . GLU A 1 91 ? -7.583 8.725 18.912 1.00 93.19 91 GLU A C 1
ATOM 720 O O . GLU A 1 91 ? -6.386 9.000 18.810 1.00 93.19 91 GLU A O 1
ATOM 725 N N . VAL A 1 92 ? -8.027 7.669 19.604 1.00 92.75 92 VAL A N 1
ATOM 726 C CA . VAL A 1 92 ? -7.144 6.775 20.370 1.00 92.75 92 VAL A CA 1
ATOM 727 C C . VAL A 1 92 ? -6.161 6.046 19.460 1.00 92.75 92 VAL A C 1
ATOM 729 O O . VAL A 1 92 ? -4.991 5.935 19.794 1.00 92.75 92 VAL A O 1
ATOM 732 N N . LEU A 1 93 ? -6.618 5.553 18.306 1.00 94.69 93 LEU A N 1
ATOM 733 C CA . LEU A 1 93 ? -5.802 4.714 17.427 1.00 94.69 93 LEU A CA 1
ATOM 734 C C . LEU A 1 93 ? -5.015 5.500 16.374 1.00 94.69 93 LEU A C 1
ATOM 736 O O . LEU A 1 93 ? -4.178 4.910 15.690 1.00 94.69 93 LEU A O 1
ATOM 740 N N . ALA A 1 94 ? -5.276 6.796 16.178 1.00 94.62 94 ALA A N 1
ATOM 741 C CA . ALA A 1 94 ? -4.594 7.593 15.155 1.00 94.62 94 ALA A CA 1
ATOM 742 C C . ALA A 1 94 ? -3.060 7.640 15.310 1.00 94.62 94 ALA A C 1
ATOM 744 O O . ALA A 1 94 ? -2.379 7.426 14.298 1.00 94.62 94 ALA A O 1
ATOM 745 N N . PRO A 1 95 ? -2.483 7.894 16.504 1.00 94.38 95 PRO A N 1
ATOM 746 C CA . PRO A 1 95 ? -1.030 7.949 16.665 1.00 94.38 95 PRO A CA 1
ATOM 747 C C . PRO A 1 95 ? -0.361 6.619 16.297 1.00 94.38 95 PRO A C 1
ATOM 749 O O . PRO A 1 95 ? 0.604 6.584 15.526 1.00 94.38 95 PRO A O 1
ATOM 752 N N . GLU A 1 96 ? -0.910 5.507 16.775 1.00 95.56 96 GLU A N 1
ATOM 753 C CA . GLU A 1 96 ? -0.373 4.177 16.523 1.00 95.56 96 GLU A CA 1
ATOM 754 C C . GLU A 1 96 ? -0.635 3.713 15.101 1.00 95.56 96 GLU A C 1
ATOM 756 O O . GLU A 1 96 ? 0.218 3.045 14.525 1.00 95.56 96 GLU A O 1
ATOM 761 N N . PHE A 1 97 ? -1.741 4.109 14.476 1.00 96.69 97 PHE A N 1
ATOM 762 C CA . PHE A 1 97 ? -1.949 3.872 13.052 1.00 96.69 97 PHE A CA 1
ATOM 763 C C . PHE A 1 97 ? -0.888 4.593 12.216 1.00 96.69 97 PHE A C 1
ATOM 765 O O . PHE A 1 97 ? -0.316 4.006 11.289 1.00 96.69 97 PHE A O 1
ATOM 772 N N . ALA A 1 98 ? -0.578 5.850 12.550 1.00 95.88 98 ALA A N 1
ATOM 773 C CA . ALA A 1 98 ? 0.456 6.607 11.855 1.00 95.88 98 ALA A CA 1
ATOM 774 C C . ALA A 1 98 ? 1.826 5.910 11.969 1.00 95.88 98 ALA A C 1
ATOM 776 O O . ALA A 1 98 ? 2.564 5.785 10.986 1.00 95.88 98 ALA A O 1
ATOM 777 N N . GLN A 1 99 ? 2.147 5.391 13.155 1.00 96.62 99 GLN A N 1
ATOM 778 C CA . GLN A 1 99 ? 3.413 4.712 13.415 1.00 96.62 99 GLN A CA 1
ATOM 779 C C . GLN A 1 99 ? 3.484 3.297 12.826 1.00 96.62 99 GLN A C 1
ATOM 781 O O . GLN A 1 99 ? 4.506 2.927 12.250 1.00 96.62 99 GLN A O 1
ATOM 786 N N . GLN A 1 100 ? 2.434 2.494 12.990 1.00 97.12 100 GLN A N 1
ATOM 787 C CA . GLN A 1 100 ? 2.443 1.066 12.670 1.00 97.12 100 GLN A CA 1
ATOM 788 C C . GLN A 1 100 ? 1.982 0.773 11.245 1.00 97.12 100 GLN A C 1
ATOM 790 O O . GLN A 1 100 ? 2.390 -0.238 10.690 1.00 97.12 100 GLN A O 1
ATOM 795 N N . ILE A 1 101 ? 1.172 1.634 10.624 1.00 97.56 101 ILE A N 1
ATOM 796 C CA . ILE A 1 101 ? 0.668 1.417 9.261 1.00 97.56 101 ILE A CA 1
ATOM 797 C C . ILE A 1 101 ? 1.215 2.473 8.307 1.00 97.56 101 ILE A C 1
ATOM 799 O O . ILE A 1 101 ? 1.897 2.133 7.336 1.00 97.56 101 ILE A O 1
ATOM 803 N N . GLN A 1 102 ? 0.948 3.755 8.568 1.00 96.94 102 GLN A N 1
ATOM 804 C CA . GLN A 1 102 ? 1.254 4.814 7.605 1.00 96.94 102 GLN A CA 1
ATOM 805 C C . GLN A 1 102 ? 2.755 4.923 7.326 1.00 96.94 102 GLN A C 1
ATOM 807 O O . GLN A 1 102 ? 3.153 4.950 6.159 1.00 96.94 102 GLN A O 1
ATOM 812 N N . ALA A 1 103 ? 3.598 4.991 8.358 1.00 96.44 103 ALA A N 1
ATOM 813 C CA . ALA A 1 103 ? 5.035 5.160 8.174 1.00 96.44 103 ALA A CA 1
ATOM 814 C C . ALA A 1 103 ? 5.693 3.953 7.465 1.00 96.44 103 ALA A C 1
ATOM 816 O O . ALA A 1 103 ? 6.372 4.178 6.455 1.00 96.44 103 ALA A O 1
ATOM 817 N N . PRO A 1 104 ? 5.462 2.687 7.876 1.00 97.88 104 PRO A N 1
ATOM 818 C CA . PRO A 1 104 ? 6.022 1.528 7.184 1.00 97.88 104 PRO A CA 1
ATOM 819 C C . PRO A 1 104 ? 5.521 1.396 5.746 1.00 97.88 104 PRO A C 1
ATOM 821 O O . PRO A 1 104 ? 6.313 1.133 4.838 1.00 97.88 104 PRO A O 1
ATOM 824 N N . MET A 1 105 ? 4.229 1.639 5.506 1.00 98.00 105 MET A N 1
ATOM 825 C CA . MET A 1 105 ? 3.681 1.581 4.154 1.00 98.00 105 MET A CA 1
ATOM 826 C C . MET A 1 105 ? 4.252 2.702 3.276 1.00 98.00 105 MET A C 1
ATOM 828 O O . MET A 1 105 ? 4.656 2.448 2.146 1.00 98.00 105 MET A O 1
ATOM 832 N N . SER A 1 106 ? 4.402 3.919 3.805 1.00 96.81 106 SER A N 1
ATOM 833 C CA . SER A 1 106 ? 5.053 5.026 3.086 1.00 96.81 106 SER A CA 1
ATOM 834 C C . SER A 1 106 ? 6.510 4.707 2.739 1.00 96.81 106 SER A C 1
ATOM 836 O O . SER A 1 106 ? 6.965 5.013 1.638 1.00 96.81 106 SER A O 1
ATOM 838 N N . ALA A 1 107 ? 7.250 4.058 3.643 1.00 96.94 107 ALA A N 1
ATOM 839 C CA . ALA A 1 107 ? 8.605 3.592 3.360 1.00 96.94 107 ALA A CA 1
ATOM 840 C C . ALA A 1 107 ? 8.623 2.515 2.262 1.00 96.94 107 ALA A C 1
ATOM 842 O O . ALA A 1 107 ? 9.479 2.555 1.378 1.00 96.94 107 ALA A O 1
ATOM 843 N N . CYS A 1 108 ? 7.662 1.584 2.274 1.00 98.06 108 CYS A N 1
ATOM 844 C CA . CYS A 1 108 ? 7.492 0.601 1.206 1.00 98.06 108 CYS A CA 1
ATOM 845 C C . CYS A 1 108 ? 7.270 1.282 -0.154 1.00 98.06 108 CYS A C 1
ATOM 847 O O . CYS A 1 108 ? 8.002 0.988 -1.099 1.00 98.06 108 CYS A O 1
ATOM 849 N N . LEU A 1 109 ? 6.350 2.248 -0.230 1.00 97.56 109 LEU A N 1
ATOM 850 C CA . LEU A 1 109 ? 6.054 2.986 -1.461 1.00 97.56 109 LEU A CA 1
ATOM 851 C C . LEU A 1 109 ? 7.273 3.748 -1.985 1.00 97.56 109 LEU A C 1
ATOM 853 O O . LEU A 1 109 ? 7.612 3.604 -3.154 1.00 97.56 109 LEU A O 1
ATOM 857 N N . ARG A 1 110 ? 8.014 4.451 -1.119 1.00 96.56 110 ARG A N 1
ATOM 858 C CA . ARG A 1 110 ? 9.255 5.144 -1.513 1.00 96.56 110 ARG A CA 1
ATOM 859 C C . ARG A 1 110 ? 10.304 4.205 -2.110 1.00 96.56 110 ARG A C 1
ATOM 861 O O . ARG A 1 110 ? 11.010 4.594 -3.036 1.00 96.56 110 ARG A O 1
ATOM 868 N N . ARG A 1 111 ? 10.419 2.966 -1.612 1.00 97.12 111 ARG A N 1
ATOM 869 C CA . ARG A 1 111 ? 11.312 1.963 -2.226 1.00 97.12 111 ARG A CA 1
ATOM 870 C C . ARG A 1 111 ? 10.854 1.597 -3.637 1.00 97.12 111 ARG A C 1
ATOM 872 O O . ARG A 1 111 ? 11.699 1.457 -4.515 1.00 97.12 111 ARG A O 1
ATOM 879 N N . GLN A 1 112 ? 9.545 1.466 -3.861 1.00 97.06 112 GLN A N 1
ATOM 880 C CA . GLN A 1 112 ? 9.004 1.179 -5.192 1.00 97.06 112 GLN A CA 1
ATOM 881 C C . GLN A 1 112 ? 9.196 2.357 -6.152 1.00 97.06 112 GLN A C 1
ATOM 883 O O . GLN A 1 112 ? 9.584 2.136 -7.296 1.00 97.06 112 GLN A O 1
ATOM 888 N N . GLU A 1 113 ? 9.002 3.592 -5.682 1.00 95.44 113 GLU A N 1
ATOM 889 C CA . GLU A 1 113 ? 9.287 4.811 -6.453 1.00 95.44 113 GLU A CA 1
ATOM 890 C C . GLU A 1 113 ? 10.760 4.879 -6.861 1.00 95.44 113 GLU A C 1
ATOM 892 O O . GLU A 1 113 ? 11.069 5.093 -8.030 1.00 95.44 113 GLU A O 1
ATOM 897 N N . ALA A 1 114 ? 11.677 4.623 -5.923 1.00 94.06 114 ALA A N 1
ATOM 898 C CA . ALA A 1 114 ? 13.110 4.597 -6.203 1.00 94.06 114 ALA A CA 1
ATOM 899 C C . ALA A 1 114 ? 13.487 3.499 -7.211 1.00 94.06 114 ALA A C 1
ATOM 901 O O . ALA A 1 114 ? 14.288 3.740 -8.112 1.00 94.06 114 ALA A O 1
ATOM 902 N N . ALA A 1 115 ? 12.895 2.306 -7.091 1.00 94.56 115 ALA A N 1
ATOM 9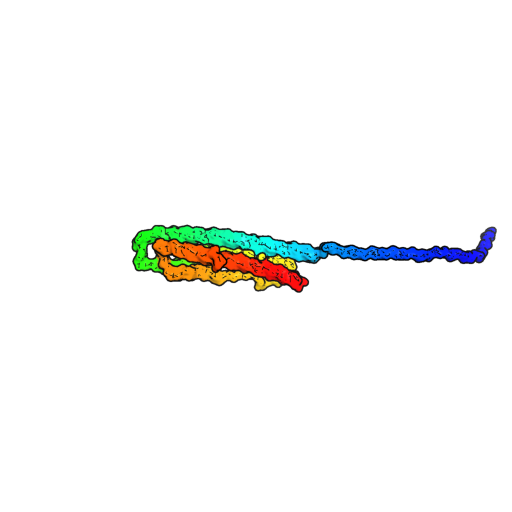03 C CA . ALA A 1 115 ? 13.122 1.215 -8.034 1.00 94.56 115 ALA A CA 1
ATOM 904 C C . ALA A 1 115 ? 12.645 1.577 -9.448 1.00 94.56 115 ALA A C 1
ATOM 906 O O . ALA A 1 115 ? 13.352 1.320 -10.422 1.00 94.56 115 ALA A O 1
ATOM 907 N N . LEU A 1 116 ? 11.481 2.218 -9.564 1.00 92.94 116 LEU A N 1
ATOM 908 C CA . LEU A 1 116 ? 10.955 2.657 -10.851 1.00 92.94 116 LEU A CA 1
ATOM 909 C C . LEU A 1 116 ? 11.784 3.805 -11.444 1.00 92.94 116 LEU A C 1
ATOM 911 O O . LEU A 1 116 ? 12.114 3.767 -12.628 1.00 92.94 116 LEU A O 1
ATOM 915 N N . LYS A 1 117 ? 12.210 4.768 -10.615 1.00 91.75 117 LYS A N 1
ATOM 916 C CA . LYS A 1 117 ? 13.128 5.840 -11.026 1.00 91.75 117 LYS A CA 1
ATOM 917 C C . LYS A 1 117 ? 14.443 5.273 -11.571 1.00 91.75 117 LYS A C 1
ATOM 919 O O . LYS A 1 117 ? 14.898 5.710 -12.622 1.00 91.75 117 LYS A O 1
ATOM 924 N N . ALA A 1 118 ? 15.010 4.251 -10.931 1.00 91.50 118 ALA A N 1
ATOM 925 C CA . ALA A 1 118 ? 16.233 3.605 -11.411 1.00 91.50 118 ALA A CA 1
ATOM 926 C C . ALA A 1 118 ? 16.061 2.948 -12.797 1.00 91.50 118 ALA A C 1
ATOM 928 O O . ALA A 1 118 ? 16.984 2.970 -13.614 1.00 91.50 118 ALA A O 1
ATOM 929 N N . ILE A 1 119 ? 14.879 2.388 -13.093 1.00 91.25 119 ILE A N 1
ATOM 930 C CA . ILE A 1 119 ? 14.554 1.881 -14.437 1.00 91.25 119 ILE A CA 1
ATOM 931 C C . ILE A 1 119 ? 14.508 3.044 -15.439 1.00 91.25 119 ILE A C 1
ATOM 933 O O . ILE A 1 119 ? 15.114 2.956 -16.506 1.00 91.25 119 ILE A O 1
ATOM 937 N N . ALA A 1 120 ? 13.839 4.144 -15.084 1.00 87.69 120 ALA A N 1
ATOM 938 C CA . ALA A 1 120 ? 13.717 5.330 -15.932 1.00 87.69 120 ALA A CA 1
ATOM 939 C C . ALA A 1 120 ? 15.079 5.982 -16.251 1.00 87.69 120 ALA A C 1
ATOM 941 O O . ALA A 1 120 ? 15.325 6.378 -17.395 1.00 87.69 120 ALA A O 1
ATOM 942 N N . GLU A 1 121 ? 15.972 6.069 -15.260 1.00 87.25 121 GLU A N 1
ATOM 943 C CA . GLU A 1 121 ? 17.331 6.612 -15.392 1.00 87.25 121 GLU A CA 1
ATOM 944 C C . GLU A 1 121 ? 18.210 5.756 -16.306 1.00 87.25 121 GLU A C 1
ATOM 946 O O . GLU A 1 121 ? 18.898 6.290 -17.177 1.00 87.25 121 GLU A O 1
ATOM 951 N N . LYS A 1 122 ? 18.161 4.426 -16.150 1.00 85.69 122 LYS A N 1
ATOM 952 C CA . LYS A 1 122 ? 18.931 3.488 -16.981 1.00 85.69 122 LYS A CA 1
ATOM 953 C C . LYS A 1 122 ? 18.601 3.624 -18.469 1.00 85.69 122 LYS A C 1
ATOM 955 O O . LYS A 1 122 ? 19.473 3.441 -19.313 1.00 85.69 122 LYS A O 1
ATOM 960 N N . GLU A 1 123 ? 17.359 3.973 -18.777 1.00 78.88 123 GLU A N 1
ATOM 961 C CA . GLU A 1 123 ? 16.865 4.157 -20.143 1.00 78.88 123 GLU A CA 1
ATOM 962 C C . GLU A 1 123 ? 16.998 5.606 -20.644 1.00 78.88 123 GLU A C 1
ATOM 964 O O . GLU A 1 123 ? 16.462 5.942 -21.699 1.00 78.88 123 GLU A O 1
ATOM 969 N N . ALA A 1 124 ? 17.713 6.464 -19.899 1.00 68.25 124 ALA A N 1
ATOM 970 C CA . ALA A 1 124 ? 17.957 7.878 -20.203 1.00 68.25 124 ALA A CA 1
ATOM 971 C C . ALA A 1 124 ? 16.677 8.693 -20.472 1.00 68.25 124 ALA A C 1
ATOM 973 O O . ALA A 1 124 ? 16.692 9.670 -21.220 1.00 68.25 124 ALA A O 1
ATOM 974 N N . SER A 1 125 ? 15.558 8.307 -19.852 1.00 63.31 125 SER A N 1
ATOM 975 C CA . SER A 1 125 ? 14.240 8.873 -20.167 1.00 63.31 125 SER A CA 1
ATOM 976 C C . SER A 1 125 ? 14.008 10.294 -19.612 1.00 63.31 125 SER A C 1
ATOM 978 O O . SER A 1 125 ? 13.035 10.940 -19.985 1.00 63.31 125 SER A O 1
ATOM 980 N N . GLY A 1 126 ? 14.892 10.830 -18.757 1.00 60.69 126 GLY A N 1
ATOM 981 C CA . GLY A 1 126 ? 14.778 12.193 -18.202 1.00 60.69 126 GLY A CA 1
ATOM 982 C C . GLY A 1 126 ? 13.554 12.420 -17.297 1.00 60.69 126 GLY A C 1
ATOM 983 O O . GLY A 1 126 ? 13.212 13.561 -16.986 1.00 60.69 126 GLY A O 1
ATOM 984 N N . GLN A 1 127 ? 12.871 11.349 -16.883 1.00 62.28 127 GLN A N 1
ATOM 985 C CA . GLN A 1 127 ? 11.568 11.415 -16.218 1.00 62.28 127 GLN A CA 1
ATOM 986 C C . GLN A 1 127 ? 11.693 11.504 -14.698 1.00 62.28 127 GLN A C 1
ATOM 988 O O . GLN A 1 127 ? 11.470 10.535 -13.977 1.00 62.28 127 GLN A O 1
ATOM 993 N N . GLU A 1 128 ? 12.051 12.682 -14.191 1.00 58.09 128 GLU A N 1
ATOM 994 C CA . GLU A 1 128 ? 12.213 12.875 -12.743 1.00 58.09 128 GLU A CA 1
ATOM 995 C C . GLU A 1 128 ? 10.914 13.212 -11.993 1.00 58.09 128 GLU A C 1
ATOM 997 O O . GLU A 1 128 ? 10.850 13.006 -10.785 1.00 58.09 128 GLU A O 1
ATOM 1002 N N . ASN A 1 129 ? 9.867 13.690 -12.678 1.00 57.69 129 ASN A N 1
ATOM 1003 C CA . ASN A 1 129 ? 8.719 14.334 -12.018 1.00 57.69 129 ASN A CA 1
ATOM 1004 C C . ASN A 1 129 ? 7.442 13.479 -11.897 1.00 57.69 129 ASN A C 1
ATOM 1006 O O . ASN A 1 129 ? 6.441 13.977 -11.386 1.00 57.69 129 ASN A O 1
ATOM 1010 N N . LEU A 1 130 ? 7.427 12.229 -12.374 1.00 62.59 130 LEU A N 1
ATOM 1011 C CA . LEU A 1 130 ? 6.171 11.478 -12.572 1.00 62.59 130 LEU A CA 1
ATOM 1012 C C . LEU A 1 130 ? 5.983 10.252 -11.668 1.00 62.59 130 LEU A C 1
ATOM 1014 O O . LEU A 1 130 ? 4.937 9.614 -11.725 1.00 62.59 130 LEU A O 1
ATOM 1018 N N . VAL A 1 131 ? 6.947 9.923 -10.808 1.00 77.00 131 VAL A N 1
ATOM 1019 C CA . VAL A 1 131 ? 6.984 8.616 -10.136 1.00 77.00 131 VAL A CA 1
ATOM 1020 C C . VAL A 1 131 ? 6.656 8.727 -8.648 1.00 77.00 131 VAL A C 1
ATOM 1022 O O . VAL A 1 131 ? 7.500 8.461 -7.797 1.00 77.00 131 VAL A O 1
ATOM 1025 N N . HIS A 1 132 ? 5.429 9.140 -8.322 1.00 90.81 132 HIS A N 1
ATOM 1026 C CA . HIS A 1 132 ? 4.996 9.250 -6.926 1.00 90.81 132 HIS A CA 1
ATOM 1027 C C . HIS A 1 132 ? 3.628 8.622 -6.672 1.00 90.81 132 HIS A C 1
ATOM 1029 O O . HIS A 1 132 ? 2.656 8.885 -7.384 1.00 90.81 132 HIS A O 1
ATOM 1035 N N . PHE A 1 133 ? 3.541 7.838 -5.600 1.00 94.62 133 PHE A N 1
ATOM 1036 C CA . PHE A 1 133 ? 2.284 7.355 -5.053 1.00 94.62 133 PHE A CA 1
ATOM 1037 C C . PHE A 1 133 ? 1.580 8.465 -4.275 1.00 94.62 133 PHE A C 1
ATOM 1039 O O . PHE A 1 133 ? 2.170 9.214 -3.494 1.00 94.62 133 PHE A O 1
ATOM 1046 N N . ARG A 1 134 ? 0.262 8.526 -4.430 1.00 93.44 134 ARG A N 1
ATOM 1047 C CA . ARG A 1 134 ? -0.618 9.368 -3.625 1.00 93.44 134 ARG A CA 1
ATOM 1048 C C . ARG A 1 134 ? -0.953 8.635 -2.333 1.00 93.44 134 ARG A C 1
ATOM 1050 O O . ARG A 1 134 ? -1.528 7.550 -2.361 1.00 93.44 134 ARG A O 1
ATOM 1057 N N . THR A 1 135 ? -0.640 9.262 -1.204 1.00 91.88 135 THR A N 1
ATOM 1058 C CA . THR A 1 135 ? -0.765 8.666 0.139 1.00 91.88 135 THR A CA 1
ATOM 1059 C C . THR A 1 135 ? -1.822 9.341 1.018 1.00 91.88 135 THR A C 1
ATOM 1061 O O . THR A 1 135 ? -1.880 9.086 2.217 1.00 91.88 135 THR A O 1
ATOM 1064 N N . VAL A 1 136 ? -2.691 10.180 0.442 1.00 90.44 136 VAL A N 1
ATOM 1065 C CA . VAL A 1 136 ? -3.731 10.926 1.182 1.00 90.44 136 VAL A CA 1
ATOM 1066 C C . VAL A 1 136 ? -4.682 9.986 1.931 1.00 90.44 136 VAL A C 1
ATOM 1068 O O . VAL A 1 136 ? -4.950 10.177 3.116 1.00 90.44 136 VAL A O 1
ATOM 1071 N N . GLU A 1 137 ? -5.137 8.924 1.265 1.00 89.75 137 GLU A N 1
ATOM 1072 C CA . GLU A 1 137 ? -6.017 7.913 1.867 1.00 89.75 137 GLU A CA 1
ATOM 1073 C C . GLU A 1 137 ? -5.324 7.124 2.981 1.00 89.75 137 GLU A C 1
ATOM 1075 O O . GLU A 1 137 ? -5.954 6.753 3.968 1.00 89.75 137 GLU A O 1
ATOM 1080 N N . LEU A 1 138 ? -4.012 6.902 2.853 1.00 92.25 138 LEU A N 1
ATOM 1081 C CA . LEU A 1 138 ? -3.209 6.261 3.889 1.00 92.25 138 LEU A CA 1
ATOM 1082 C C . LEU A 1 138 ? -3.081 7.167 5.123 1.00 92.25 138 LEU A C 1
ATOM 1084 O O . LEU A 1 138 ? -3.192 6.680 6.240 1.00 92.25 138 LEU A O 1
ATOM 1088 N N . ALA A 1 139 ? -2.893 8.476 4.937 1.00 90.00 139 ALA A N 1
ATOM 1089 C CA . ALA A 1 139 ? -2.769 9.437 6.036 1.00 90.00 139 ALA A CA 1
ATOM 1090 C C . ALA A 1 139 ? -4.064 9.617 6.844 1.00 90.00 139 ALA A C 1
ATOM 1092 O O . ALA A 1 139 ? -4.021 9.984 8.012 1.00 90.00 139 ALA A O 1
ATOM 1093 N N . THR A 1 140 ? -5.214 9.348 6.230 1.00 89.50 140 THR A N 1
ATOM 1094 C CA . THR A 1 140 ? -6.541 9.489 6.851 1.00 89.50 140 THR A CA 1
ATOM 1095 C C . THR A 1 140 ? -7.160 8.140 7.224 1.00 89.50 140 THR A C 1
ATOM 1097 O O . THR A 1 140 ? -8.353 8.061 7.510 1.00 89.50 140 THR A O 1
ATOM 1100 N N . GLY A 1 141 ? -6.365 7.064 7.244 1.00 82.88 141 GLY A N 1
ATOM 1101 C CA . GLY A 1 141 ? -6.857 5.693 7.382 1.00 82.88 141 GLY A CA 1
ATOM 1102 C C . GLY A 1 141 ? -7.732 5.444 8.615 1.00 82.88 141 GLY A C 1
ATOM 1103 O O . GLY A 1 141 ? -8.753 4.772 8.488 1.00 82.88 141 GLY A O 1
ATOM 1104 N N . CYS A 1 142 ? -7.414 6.047 9.768 1.00 90.00 142 CYS A N 1
ATOM 1105 C CA . CYS A 1 142 ? -8.221 5.913 10.990 1.00 90.00 142 CYS A CA 1
ATOM 1106 C C . CYS A 1 142 ? -9.592 6.591 10.930 1.00 90.00 142 CYS A C 1
ATOM 1108 O O . CYS A 1 142 ? -10.476 6.199 11.686 1.00 90.00 142 CYS A O 1
ATOM 1110 N N . ALA A 1 143 ? -9.828 7.534 10.012 1.00 93.25 143 ALA A N 1
ATOM 1111 C CA . ALA A 1 143 ? -11.118 8.219 9.904 1.00 93.25 143 ALA A CA 1
ATOM 1112 C C . ALA A 1 143 ? -12.280 7.262 9.562 1.00 93.25 143 ALA A C 1
ATOM 1114 O O . ALA A 1 143 ? -13.446 7.605 9.731 1.00 93.25 143 ALA A O 1
ATOM 1115 N N . CYS A 1 144 ? -12.005 6.028 9.113 1.00 94.19 144 CYS A N 1
ATOM 1116 C CA . CYS A 1 144 ? -13.061 5.025 8.969 1.00 94.19 144 CYS A CA 1
ATOM 1117 C C . CYS A 1 144 ? -13.700 4.639 10.316 1.00 94.19 144 CYS A C 1
ATOM 1119 O O . CYS A 1 144 ? -14.851 4.196 10.349 1.00 94.19 144 CYS A O 1
ATOM 1121 N N . LEU A 1 145 ? -12.970 4.800 11.422 1.00 95.56 145 LEU A N 1
ATOM 1122 C CA . LEU A 1 145 ? -13.406 4.435 12.767 1.00 95.56 145 LEU A CA 1
ATOM 1123 C C . LEU A 1 145 ? -14.271 5.497 13.443 1.00 95.56 145 LEU A C 1
ATOM 1125 O O . LEU A 1 145 ? -14.887 5.180 14.456 1.00 95.56 145 LEU A O 1
ATOM 1129 N N . THR A 1 146 ? -14.398 6.694 12.864 1.00 94.25 146 THR A N 1
ATOM 1130 C CA . THR A 1 146 ? -15.240 7.761 13.411 1.00 94.25 146 THR A CA 1
ATOM 1131 C C . THR A 1 146 ? -16.647 7.247 13.739 1.00 94.25 146 THR A C 1
ATOM 1133 O O . THR A 1 146 ? -17.282 6.525 12.954 1.00 94.25 146 THR A O 1
ATOM 1136 N N . GLY A 1 147 ? -17.120 7.602 14.936 1.00 92.38 147 GLY A N 1
ATOM 1137 C CA . GLY A 1 147 ? -18.396 7.150 15.495 1.00 92.38 147 GLY A CA 1
ATOM 1138 C C . GLY A 1 147 ? -18.349 5.790 16.202 1.00 92.38 147 GLY A C 1
ATOM 1139 O O . GLY A 1 147 ? -19.403 5.281 16.579 1.00 92.38 147 GLY A O 1
ATOM 1140 N N . LEU A 1 148 ? -17.167 5.188 16.365 1.00 94.25 148 LEU A N 1
ATOM 1141 C CA . LEU A 1 148 ? -16.947 4.054 17.261 1.00 94.25 148 LEU A CA 1
ATOM 1142 C C . LEU A 1 148 ? -16.182 4.514 18.501 1.00 94.25 148 LEU A C 1
ATOM 1144 O O . LEU A 1 148 ? -15.230 5.279 18.391 1.00 94.25 148 LEU A O 1
ATOM 1148 N N . ASP A 1 149 ? -16.560 3.981 19.659 1.00 94.00 149 ASP A N 1
ATOM 1149 C CA . ASP A 1 149 ? -15.787 4.156 20.888 1.00 94.00 149 ASP A CA 1
ATOM 1150 C C . ASP A 1 149 ? -14.733 3.050 21.000 1.00 94.00 149 ASP A C 1
ATOM 1152 O O . ASP A 1 149 ? -14.987 1.898 20.620 1.00 94.00 149 ASP A O 1
ATOM 1156 N N . PHE A 1 150 ? -13.580 3.360 21.588 1.00 92.56 150 PHE A N 1
ATOM 1157 C CA . PHE A 1 150 ? -12.533 2.377 21.832 1.00 92.56 150 PHE A CA 1
ATOM 1158 C C . PHE A 1 150 ? -12.872 1.488 23.038 1.00 92.56 150 PHE A C 1
ATOM 1160 O O . PHE A 1 150 ? -12.521 1.778 24.178 1.00 92.56 150 PHE A O 1
ATOM 1167 N N . LYS A 1 151 ? -13.618 0.402 22.800 1.00 92.19 151 LYS A N 1
ATOM 1168 C CA . LYS A 1 151 ? -14.054 -0.537 23.849 1.00 92.19 151 LYS A CA 1
ATOM 1169 C C . LYS A 1 151 ? -14.257 -1.964 23.327 1.00 92.19 151 LYS A C 1
ATOM 1171 O O . LYS A 1 151 ? -14.555 -2.134 22.140 1.00 92.19 151 LYS A O 1
ATOM 1176 N N . PRO A 1 152 ? -14.211 -2.994 24.196 1.00 91.00 152 PRO A N 1
ATOM 1177 C CA . PRO A 1 152 ? -14.337 -4.391 23.772 1.00 91.00 152 PRO A CA 1
ATOM 1178 C C . PRO A 1 152 ? -15.617 -4.700 22.981 1.00 91.00 152 PRO A C 1
ATOM 1180 O O . PRO A 1 152 ? -15.591 -5.471 22.028 1.00 91.00 152 PRO A O 1
ATOM 1183 N N . SER A 1 153 ? -16.746 -4.058 23.303 1.00 90.56 153 SER A N 1
ATOM 1184 C CA . SER A 1 153 ? -18.009 -4.282 22.579 1.00 90.56 153 SER A CA 1
ATOM 1185 C C . SER A 1 153 ? -18.018 -3.735 21.146 1.00 90.56 153 SER A C 1
ATOM 1187 O O . SER A 1 153 ? -18.806 -4.207 20.328 1.00 90.56 153 SER A O 1
ATOM 1189 N N . ALA A 1 154 ? -17.142 -2.778 20.823 1.00 93.00 154 ALA A N 1
ATOM 1190 C CA . ALA A 1 154 ? -16.968 -2.236 19.476 1.00 93.00 154 ALA A CA 1
ATOM 1191 C C . ALA A 1 154 ? -15.851 -2.943 18.686 1.00 93.00 154 ALA A C 1
ATOM 1193 O O . ALA A 1 154 ? -15.704 -2.690 17.490 1.00 93.00 154 ALA A O 1
ATOM 1194 N N . HIS A 1 155 ? -15.093 -3.844 19.326 1.00 94.00 155 HIS A N 1
ATOM 1195 C CA . HIS A 1 155 ? -13.917 -4.521 18.767 1.00 94.00 155 HIS A CA 1
ATOM 1196 C C . HIS A 1 155 ? -14.134 -5.051 17.353 1.00 94.00 155 HIS A C 1
ATOM 1198 O O . HIS A 1 155 ? -13.474 -4.615 16.412 1.00 94.00 155 HIS A O 1
ATOM 1204 N N . LYS A 1 156 ? -15.127 -5.928 17.189 1.00 96.69 156 LYS A N 1
ATOM 1205 C CA . LYS A 1 156 ? -15.444 -6.538 15.898 1.00 96.69 156 LYS A CA 1
ATOM 1206 C C . LYS A 1 156 ? -15.700 -5.488 14.811 1.00 96.69 156 LYS A C 1
ATOM 1208 O O . LYS A 1 156 ? -15.180 -5.620 13.708 1.00 96.69 156 LYS A O 1
ATOM 1213 N N . ALA A 1 157 ? -16.453 -4.435 15.130 1.00 97.19 157 ALA A N 1
ATOM 1214 C CA . ALA A 1 157 ? -16.755 -3.366 14.182 1.00 97.19 157 ALA A CA 1
ATOM 1215 C C . ALA A 1 157 ? -15.501 -2.560 13.805 1.00 97.19 157 ALA A C 1
ATOM 1217 O O . ALA A 1 157 ? -15.343 -2.197 12.641 1.00 97.19 157 ALA A O 1
ATOM 1218 N N . MET A 1 158 ? -14.594 -2.307 14.757 1.00 96.56 158 MET A N 1
ATOM 1219 C CA . MET A 1 158 ? -13.320 -1.638 14.475 1.00 96.56 158 MET A CA 1
ATOM 1220 C C . MET A 1 158 ? -12.465 -2.459 13.507 1.00 96.56 158 MET A C 1
ATOM 1222 O O . MET A 1 158 ? -12.021 -1.929 12.488 1.00 96.56 158 MET A O 1
ATOM 1226 N N . ILE A 1 159 ? -12.292 -3.757 13.779 1.00 97.44 159 ILE A N 1
ATOM 1227 C CA . ILE A 1 159 ? -11.490 -4.646 12.928 1.00 97.44 159 ILE A CA 1
ATOM 1228 C C . ILE A 1 159 ? -12.108 -4.786 11.533 1.00 97.44 159 ILE A C 1
ATOM 1230 O O . ILE A 1 159 ? -11.396 -4.685 10.537 1.00 97.44 159 ILE A O 1
ATOM 1234 N N . GLU A 1 160 ? -13.429 -4.947 11.428 1.00 97.94 160 GLU A N 1
ATOM 1235 C CA . GLU A 1 160 ? -14.116 -5.026 10.132 1.00 97.94 160 GLU A CA 1
ATOM 1236 C C . GLU A 1 160 ? -13.945 -3.743 9.308 1.00 97.94 160 GLU A C 1
ATOM 1238 O O . GLU A 1 160 ? -13.634 -3.810 8.114 1.00 97.94 160 GLU A O 1
ATOM 1243 N N . LYS A 1 161 ? -14.094 -2.567 9.931 1.00 97.81 161 LYS A N 1
ATOM 1244 C CA . LYS A 1 161 ? -13.899 -1.283 9.247 1.00 97.81 161 LYS A CA 1
ATOM 1245 C C . LYS A 1 161 ? -12.446 -1.064 8.821 1.00 97.81 161 LYS A C 1
ATOM 1247 O O . LYS A 1 161 ? -12.219 -0.626 7.693 1.00 97.81 161 LYS A O 1
ATOM 1252 N N . LEU A 1 162 ? -11.475 -1.396 9.674 1.00 97.00 162 LEU A N 1
ATOM 1253 C CA . LEU A 1 162 ? -10.049 -1.326 9.336 1.00 97.00 162 LEU A CA 1
ATOM 1254 C C . LEU A 1 162 ? -9.707 -2.271 8.185 1.00 97.00 162 LEU A C 1
ATOM 1256 O O . LEU A 1 162 ? -9.065 -1.855 7.222 1.00 97.00 162 LEU A O 1
ATOM 1260 N N . HIS A 1 163 ? -10.187 -3.513 8.235 1.00 97.81 163 HIS A N 1
ATOM 1261 C CA . HIS A 1 163 ? -9.999 -4.470 7.154 1.00 97.81 163 HIS A CA 1
ATOM 1262 C C . HIS A 1 163 ? -10.570 -3.936 5.838 1.00 97.81 163 HIS A C 1
ATOM 1264 O O . HIS A 1 163 ? -9.871 -3.911 4.825 1.00 97.81 163 HIS A O 1
ATOM 1270 N N . ALA A 1 164 ? -11.811 -3.444 5.852 1.00 97.56 164 ALA A N 1
ATOM 1271 C CA . ALA A 1 164 ? -12.445 -2.869 4.672 1.00 97.56 164 ALA A CA 1
ATOM 1272 C C . ALA A 1 164 ? -11.669 -1.656 4.128 1.00 97.56 164 ALA A C 1
ATOM 1274 O O . ALA A 1 164 ? -11.490 -1.543 2.915 1.00 97.56 164 ALA A O 1
ATOM 1275 N N . LYS A 1 165 ? -11.165 -0.778 5.005 1.00 97.56 165 LYS A N 1
ATOM 1276 C CA . LYS A 1 165 ? -10.399 0.413 4.611 1.00 97.56 165 LYS A CA 1
ATOM 1277 C C . LYS A 1 165 ? -9.019 0.072 4.048 1.00 97.56 165 LYS A C 1
ATOM 1279 O O . LYS A 1 165 ? -8.592 0.705 3.086 1.00 97.56 165 LYS A O 1
ATOM 1284 N N . LEU A 1 166 ? -8.312 -0.899 4.621 1.00 97.50 166 LEU A N 1
ATOM 1285 C CA . LEU A 1 166 ? -6.946 -1.239 4.211 1.00 97.50 166 LEU A CA 1
ATOM 1286 C C . LEU A 1 166 ? -6.910 -2.229 3.040 1.00 97.50 166 LEU A C 1
ATOM 1288 O O . LEU A 1 166 ? -6.145 -2.036 2.096 1.00 97.50 166 LEU A O 1
ATOM 1292 N N . LEU A 1 167 ? -7.725 -3.282 3.109 1.00 97.81 167 LEU A N 1
ATOM 1293 C CA . LEU A 1 167 ? -7.642 -4.478 2.261 1.00 97.81 167 LEU A CA 1
ATOM 1294 C C . LEU A 1 167 ? -8.925 -4.765 1.470 1.00 97.81 167 LEU A C 1
ATOM 1296 O O . LE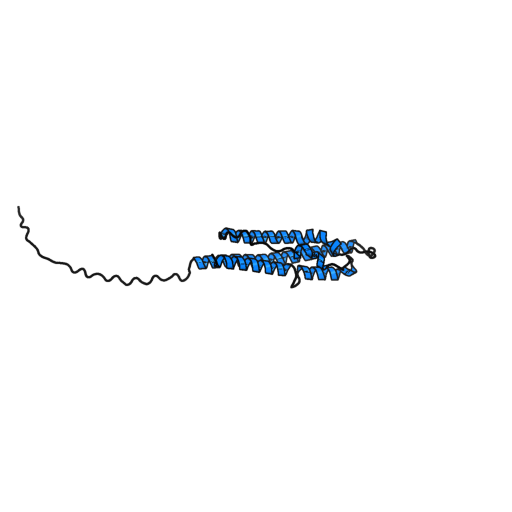U A 1 167 ? -8.907 -5.618 0.584 1.00 97.81 167 LEU A O 1
ATOM 1300 N N . GLY A 1 168 ? -10.033 -4.083 1.775 1.00 96.94 168 GLY A N 1
ATOM 1301 C CA . GLY A 1 168 ? -11.283 -4.226 1.032 1.00 96.94 168 GLY A CA 1
ATOM 1302 C C . GLY A 1 168 ? -11.128 -3.835 -0.438 1.00 96.94 168 GLY A C 1
ATOM 1303 O O . GLY A 1 168 ? -10.165 -3.181 -0.824 1.00 96.94 168 GLY A O 1
ATOM 1304 N N . THR A 1 169 ? -12.100 -4.197 -1.276 1.00 94.75 169 THR A N 1
ATOM 1305 C CA . THR A 1 169 ? -12.034 -3.998 -2.740 1.00 94.75 169 THR A CA 1
ATOM 1306 C C . THR A 1 169 ? -11.826 -2.542 -3.165 1.00 94.75 169 THR A C 1
ATOM 1308 O O . THR A 1 169 ? -11.194 -2.294 -4.185 1.00 94.75 169 THR A O 1
ATOM 1311 N N . ASN A 1 170 ? -12.323 -1.592 -2.367 1.00 93.56 170 ASN A N 1
ATOM 1312 C CA . ASN A 1 170 ? -12.125 -0.147 -2.541 1.00 93.56 170 ASN A CA 1
ATOM 1313 C C . ASN A 1 170 ? -11.209 0.438 -1.449 1.00 93.56 170 ASN A C 1
ATOM 1315 O O . ASN A 1 170 ? -11.323 1.607 -1.087 1.00 93.56 170 ASN A O 1
ATOM 1319 N N . GLY A 1 171 ? -10.374 -0.411 -0.854 1.00 95.94 171 GLY A N 1
ATOM 1320 C CA . GLY A 1 171 ? -9.440 -0.052 0.198 1.00 95.94 171 GLY A CA 1
ATOM 1321 C C . GLY A 1 171 ? -8.140 0.532 -0.347 1.00 95.94 171 GLY A C 1
ATOM 1322 O O . GLY A 1 171 ? -7.911 0.625 -1.555 1.00 95.94 171 GLY A O 1
ATOM 1323 N N . ILE A 1 172 ? -7.256 0.892 0.577 1.00 97.69 172 ILE A N 1
ATOM 1324 C CA . ILE A 1 172 ? -5.979 1.539 0.274 1.00 97.69 172 ILE A CA 1
ATOM 1325 C C . ILE A 1 172 ? -5.056 0.622 -0.537 1.00 97.69 172 ILE A C 1
ATOM 1327 O O . ILE A 1 172 ? -4.439 1.085 -1.491 1.00 97.69 172 ILE A O 1
ATOM 1331 N N . ALA A 1 173 ? -4.937 -0.667 -0.202 1.00 97.88 173 ALA A N 1
ATOM 1332 C CA . ALA A 1 173 ? -3.997 -1.537 -0.911 1.00 97.88 173 ALA A CA 1
ATOM 1333 C C . ALA A 1 173 ? -4.365 -1.753 -2.392 1.00 97.88 173 ALA A C 1
ATOM 1335 O O . ALA A 1 173 ? -3.476 -1.590 -3.233 1.00 97.88 173 ALA A O 1
ATOM 1336 N N . PRO A 1 174 ? -5.632 -2.042 -2.760 1.00 97.94 174 PRO A N 1
ATOM 1337 C CA . PRO A 1 174 ? -6.020 -2.083 -4.169 1.00 97.94 174 PRO A CA 1
ATOM 1338 C C . PRO A 1 174 ? -5.838 -0.746 -4.889 1.00 97.94 174 PRO A C 1
ATOM 1340 O O . PRO A 1 174 ? -5.367 -0.744 -6.024 1.00 97.94 174 PRO A O 1
ATOM 1343 N N . ASP A 1 175 ? -6.136 0.387 -4.242 1.00 97.75 175 ASP A N 1
ATOM 1344 C CA . ASP A 1 175 ? -5.878 1.705 -4.836 1.00 97.75 175 ASP A CA 1
ATOM 1345 C C . ASP A 1 175 ? -4.386 1.907 -5.139 1.00 97.75 175 ASP A C 1
ATOM 1347 O O . ASP A 1 175 ? -4.024 2.260 -6.259 1.00 97.75 175 ASP A O 1
ATOM 1351 N N . LEU A 1 176 ? -3.495 1.579 -4.201 1.00 98.12 176 LEU A N 1
ATOM 1352 C CA . LEU A 1 176 ? -2.047 1.648 -4.420 1.00 98.12 176 LEU A CA 1
ATOM 1353 C C . LEU A 1 176 ? -1.579 0.707 -5.545 1.00 98.12 176 LEU A C 1
ATOM 1355 O O . LEU A 1 176 ? -0.725 1.085 -6.347 1.00 98.12 176 LEU A O 1
ATOM 1359 N N . CYS A 1 177 ? -2.161 -0.488 -5.676 1.00 98.19 177 CYS A N 1
ATOM 1360 C CA . CYS A 1 177 ? -1.869 -1.384 -6.803 1.00 98.19 177 CYS A CA 1
ATOM 1361 C C . CYS A 1 177 ? -2.347 -0.794 -8.144 1.00 98.19 177 CYS A C 1
ATOM 1363 O O . CYS A 1 177 ? -1.649 -0.879 -9.163 1.00 98.19 177 CYS A O 1
ATOM 1365 N N . ASN A 1 178 ? -3.508 -0.139 -8.157 1.00 97.88 178 ASN A N 1
ATOM 1366 C CA . ASN A 1 178 ? -3.992 0.582 -9.333 1.00 97.88 178 ASN A CA 1
ATOM 1367 C C . ASN A 1 178 ? -3.048 1.734 -9.691 1.00 97.88 178 ASN A C 1
ATOM 1369 O O . ASN A 1 178 ? -2.683 1.882 -10.857 1.00 97.88 178 ASN A O 1
ATOM 1373 N N . GLN A 1 179 ? -2.574 2.495 -8.701 1.00 97.38 179 GLN A N 1
ATOM 1374 C CA . GLN A 1 179 ? -1.568 3.536 -8.909 1.00 97.38 179 GLN A CA 1
ATOM 1375 C C . GLN A 1 179 ? -0.276 2.966 -9.514 1.00 97.38 179 GLN A C 1
ATOM 1377 O O . GLN A 1 179 ? 0.196 3.498 -10.515 1.00 97.38 179 GLN A O 1
ATOM 1382 N N . ALA A 1 180 ? 0.247 1.844 -9.004 1.00 97.50 180 ALA A N 1
ATOM 1383 C CA . ALA A 1 180 ? 1.424 1.184 -9.584 1.00 97.50 180 ALA A CA 1
ATOM 1384 C C . ALA A 1 180 ? 1.199 0.789 -11.056 1.00 97.50 180 ALA A C 1
ATOM 1386 O O . ALA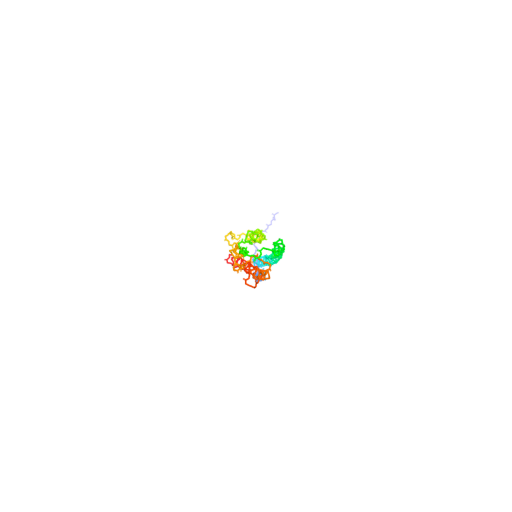 A 1 180 ? 2.076 0.963 -11.900 1.00 97.50 180 ALA A O 1
ATOM 1387 N N . THR A 1 181 ? -0.004 0.315 -11.389 1.00 97.62 181 THR A N 1
ATOM 1388 C CA . THR A 1 181 ? -0.385 0.003 -12.774 1.00 97.62 181 THR A CA 1
ATOM 1389 C C . THR A 1 181 ? -0.404 1.251 -13.653 1.00 97.62 181 THR A C 1
ATOM 1391 O O . THR A 1 181 ? 0.088 1.216 -14.780 1.00 97.62 181 THR A O 1
ATOM 1394 N N . HIS A 1 182 ? -0.949 2.360 -13.152 1.00 95.94 182 HIS A N 1
ATOM 1395 C CA . HIS A 1 182 ? -0.955 3.628 -13.875 1.00 95.94 182 HIS A CA 1
ATOM 1396 C C . HIS A 1 182 ? 0.459 4.151 -14.126 1.00 95.94 182 HIS A C 1
ATOM 1398 O O . HIS A 1 182 ? 0.759 4.502 -15.264 1.00 95.94 182 HIS A O 1
ATOM 1404 N N . LEU A 1 183 ? 1.330 4.121 -13.114 1.00 94.56 183 LEU A N 1
ATOM 1405 C CA . LEU A 1 183 ? 2.734 4.524 -13.241 1.00 94.56 183 LEU A CA 1
ATOM 1406 C C . LEU A 1 183 ? 3.473 3.675 -14.285 1.00 94.56 183 LEU A C 1
ATOM 1408 O O . LEU A 1 183 ? 4.144 4.213 -15.162 1.00 94.56 183 LEU A O 1
ATOM 1412 N N . ALA A 1 184 ? 3.289 2.351 -14.253 1.00 94.75 184 ALA A N 1
ATOM 1413 C CA . ALA A 1 184 ? 3.866 1.450 -15.247 1.00 94.75 184 ALA A CA 1
ATOM 1414 C C . ALA A 1 184 ? 3.396 1.784 -16.674 1.00 94.75 184 ALA A C 1
ATOM 1416 O O . ALA A 1 184 ? 4.205 1.880 -17.597 1.00 94.75 184 ALA A O 1
ATOM 1417 N N . ASN A 1 185 ? 2.089 1.993 -16.857 1.00 93.50 185 ASN A N 1
ATOM 1418 C CA . ASN A 1 185 ? 1.519 2.323 -18.161 1.00 93.50 185 ASN A CA 1
ATOM 1419 C C . ASN A 1 185 ? 2.019 3.673 -18.686 1.00 93.50 185 ASN A C 1
ATOM 1421 O O . ASN A 1 185 ? 2.334 3.767 -19.870 1.00 93.50 185 ASN A O 1
ATOM 1425 N N . GLN A 1 186 ? 2.115 4.687 -17.823 1.00 91.25 186 GLN A N 1
ATOM 1426 C CA . GLN A 1 186 ? 2.661 5.997 -18.183 1.00 91.25 186 GLN A CA 1
ATOM 1427 C C . GLN A 1 186 ? 4.099 5.861 -18.686 1.00 91.25 186 GLN A C 1
ATOM 1429 O O . GLN A 1 186 ? 4.390 6.271 -19.807 1.00 91.25 186 GLN A O 1
ATOM 1434 N N . MET A 1 187 ? 4.955 5.160 -17.939 1.00 89.56 187 MET A N 1
ATOM 1435 C CA . MET A 1 187 ? 6.359 4.987 -18.317 1.00 89.56 187 MET A CA 1
ATOM 1436 C C . MET A 1 187 ? 6.526 4.232 -19.650 1.00 89.56 187 MET A C 1
ATOM 1438 O O . MET A 1 187 ? 7.379 4.567 -20.473 1.00 89.56 187 MET A O 1
ATOM 1442 N N . ILE A 1 188 ? 5.672 3.234 -19.911 1.00 91.00 188 ILE A N 1
ATOM 1443 C CA . ILE A 1 188 ? 5.649 2.490 -21.183 1.00 91.00 188 ILE A CA 1
ATOM 1444 C C . ILE A 1 188 ? 5.192 3.373 -22.354 1.00 91.00 188 ILE A C 1
ATOM 1446 O O . ILE A 1 188 ? 5.761 3.290 -23.448 1.00 91.00 188 ILE A O 1
ATOM 1450 N N . GLN A 1 189 ? 4.154 4.187 -22.148 1.00 88.00 189 GLN A N 1
ATOM 1451 C CA . GLN A 1 189 ? 3.601 5.075 -23.173 1.00 88.00 189 GLN A CA 1
ATOM 1452 C C . GLN A 1 189 ? 4.577 6.187 -23.538 1.00 88.00 189 GLN A C 1
ATOM 1454 O O . GLN A 1 189 ? 4.779 6.469 -24.717 1.00 88.00 189 GLN A O 1
ATOM 1459 N N . GLU A 1 190 ? 5.216 6.790 -22.544 1.00 83.69 190 GLU A N 1
ATOM 1460 C CA . GLU A 1 190 ? 6.139 7.895 -22.769 1.00 83.69 190 GLU A CA 1
ATOM 1461 C C . GLU A 1 190 ? 7.404 7.424 -23.489 1.00 83.69 190 GLU A C 1
ATOM 1463 O O . GLU A 1 190 ? 7.857 8.087 -24.419 1.00 83.69 190 GLU A O 1
ATOM 1468 N N . ARG A 1 191 ? 7.906 6.217 -23.188 1.00 80.69 191 ARG A N 1
ATOM 1469 C CA . ARG A 1 191 ? 9.009 5.627 -23.961 1.00 80.69 191 ARG A CA 1
ATOM 1470 C C . ARG A 1 191 ? 8.637 5.315 -25.412 1.00 80.69 191 ARG A C 1
ATOM 1472 O O . ARG A 1 191 ? 9.524 5.298 -26.252 1.00 80.69 191 ARG A O 1
ATOM 1479 N N . HIS A 1 192 ? 7.366 5.044 -25.709 1.00 75.44 192 HIS A N 1
ATOM 1480 C CA . HIS A 1 192 ? 6.896 4.842 -27.085 1.00 75.44 192 HIS A CA 1
ATOM 1481 C C . HIS A 1 192 ? 6.789 6.168 -27.861 1.00 75.44 192 HIS A C 1
ATOM 1483 O O . HIS A 1 192 ? 6.828 6.167 -29.090 1.00 75.44 192 HIS A O 1
ATOM 1489 N N . ALA A 1 193 ? 6.601 7.291 -27.165 1.00 64.44 193 ALA A N 1
ATOM 1490 C CA . ALA A 1 193 ? 6.497 8.613 -27.780 1.00 64.44 193 ALA A CA 1
ATOM 1491 C C . ALA A 1 193 ? 7.864 9.239 -28.129 1.00 64.44 193 ALA A C 1
ATOM 1493 O O . ALA A 1 193 ? 7.898 10.153 -28.954 1.00 64.44 193 ALA A O 1
ATOM 1494 N N . CYS A 1 194 ? 8.952 8.752 -27.519 1.00 57.41 194 CYS A N 1
ATOM 1495 C CA . CYS A 1 194 ? 10.341 9.179 -27.734 1.00 57.41 194 CYS A CA 1
ATOM 1496 C C . CYS A 1 194 ? 11.104 8.230 -28.664 1.00 57.41 194 CYS A C 1
ATOM 1498 O O . CYS A 1 194 ? 11.674 8.724 -29.660 1.00 57.41 194 CYS A O 1
#

Secondary structure (DSSP, 8-state):
-------------------PPPPPPP---SS-HHHHHHHHHHHHHHHHHHHHHHHHHHHHHHHHHHHHHHHHHHHHHTTTT-TTSPPBHHHHHHHHHIIIIIHHHHHHHHHHHHHHHHHHHHTT----SS-----HHHHTGGGGGTT-BSSGGGHHHHHHHHHHHHHSTTSHHHHHHHHHHHHHHHHHHHHHH-

Radius of gyration: 35.65 Å; chains: 1; bounding box: 90×24×122 Å